Protein AF-A0A2N9J834-F1 (afdb_monomer)

Structure (mmCIF, N/CA/C/O backbone):
data_AF-A0A2N9J834-F1
#
_entry.id   AF-A0A2N9J834-F1
#
loop_
_atom_site.group_PDB
_atom_site.id
_atom_site.type_symbol
_atom_site.label_atom_id
_atom_site.label_alt_id
_atom_site.label_comp_id
_atom_site.label_asym_id
_atom_site.label_entity_id
_atom_site.label_seq_id
_atom_site.pdbx_PDB_ins_code
_atom_site.Cartn_x
_atom_site.Cartn_y
_atom_site.Cartn_z
_atom_site.occupancy
_atom_site.B_iso_or_equiv
_atom_site.auth_seq_id
_atom_site.auth_comp_id
_atom_site.auth_asym_id
_atom_site.auth_atom_id
_atom_site.pdbx_PDB_model_num
ATOM 1 N N . MET A 1 1 ? 56.745 12.052 -81.530 1.00 66.88 1 MET A N 1
ATOM 2 C CA . MET A 1 1 ? 55.334 12.090 -81.071 1.00 66.88 1 MET A CA 1
ATOM 3 C C . MET A 1 1 ? 55.063 11.140 -79.901 1.00 66.88 1 MET A C 1
ATOM 5 O O . MET A 1 1 ? 54.178 11.431 -79.111 1.00 66.88 1 MET A O 1
ATOM 9 N N . GLU A 1 2 ? 55.839 10.068 -79.725 1.00 77.31 2 GLU A N 1
ATOM 10 C CA . GLU A 1 2 ? 55.575 9.002 -78.740 1.00 77.31 2 GLU A CA 1
ATOM 11 C C . GLU A 1 2 ? 55.698 9.428 -77.264 1.00 77.31 2 GLU A C 1
ATOM 13 O O . GLU A 1 2 ? 54.832 9.090 -76.462 1.00 77.31 2 GLU A O 1
ATOM 18 N N . ALA A 1 3 ? 56.690 10.251 -76.903 1.00 84.00 3 ALA A N 1
ATOM 19 C CA . ALA A 1 3 ? 56.883 10.676 -75.510 1.00 84.00 3 ALA A CA 1
ATOM 20 C C . ALA A 1 3 ? 55.678 11.449 -74.930 1.00 84.00 3 ALA A C 1
ATOM 22 O O . ALA A 1 3 ? 55.303 11.243 -73.782 1.00 84.00 3 ALA A O 1
ATOM 23 N N . SER A 1 4 ? 55.019 12.307 -75.719 1.00 88.31 4 SER A N 1
ATOM 24 C CA . SER A 1 4 ? 53.843 13.063 -75.251 1.00 88.31 4 SER A CA 1
ATOM 25 C C . SER A 1 4 ? 52.624 12.168 -75.002 1.00 88.31 4 SER A C 1
ATOM 27 O O . SER A 1 4 ? 51.824 12.461 -74.113 1.00 88.31 4 SER A O 1
ATOM 29 N N . VAL A 1 5 ? 52.482 11.085 -75.772 1.00 89.00 5 VAL A N 1
ATOM 30 C CA . VAL A 1 5 ? 51.418 10.093 -75.572 1.00 89.00 5 VAL A CA 1
ATOM 31 C C . VAL A 1 5 ? 51.683 9.309 -74.289 1.00 89.00 5 VAL A C 1
ATOM 33 O O . VAL A 1 5 ? 50.776 9.194 -73.470 1.00 89.00 5 VAL A O 1
ATOM 36 N N . PHE A 1 6 ? 52.933 8.887 -74.072 1.00 90.38 6 PHE A N 1
ATOM 37 C CA . PHE A 1 6 ? 53.361 8.177 -72.865 1.00 90.38 6 PHE A CA 1
ATOM 38 C C . PHE A 1 6 ? 53.071 8.964 -71.573 1.00 90.38 6 PHE A C 1
ATOM 40 O O . PHE A 1 6 ? 52.408 8.454 -70.671 1.00 90.38 6 PHE A O 1
ATOM 47 N N . TRP A 1 7 ? 53.464 10.241 -71.515 1.00 90.94 7 TRP A N 1
ATOM 48 C CA . TRP A 1 7 ? 53.203 11.099 -70.350 1.00 90.94 7 TRP A CA 1
ATOM 49 C C . TRP A 1 7 ? 51.708 11.276 -70.053 1.00 90.94 7 TRP A C 1
ATOM 51 O O . TRP A 1 7 ? 51.296 11.310 -68.895 1.00 90.94 7 TRP A O 1
ATOM 61 N N . LYS A 1 8 ? 50.867 11.385 -71.091 1.00 93.25 8 LYS A N 1
ATOM 62 C CA . LYS A 1 8 ? 49.412 11.498 -70.912 1.00 93.25 8 LYS A CA 1
ATOM 63 C C . LYS A 1 8 ? 48.800 10.203 -70.384 1.00 93.25 8 LYS A C 1
ATOM 65 O O . LYS A 1 8 ? 47.916 10.275 -69.536 1.00 93.25 8 LYS A O 1
ATOM 70 N N . THR A 1 9 ? 49.257 9.046 -70.863 1.00 91.62 9 THR A N 1
ATOM 71 C CA . THR A 1 9 ? 48.788 7.746 -70.366 1.00 91.62 9 THR A CA 1
ATOM 72 C C . THR A 1 9 ? 49.213 7.500 -68.923 1.00 91.62 9 THR A C 1
ATOM 74 O O . THR A 1 9 ? 48.388 7.066 -68.129 1.00 91.62 9 THR A O 1
ATOM 77 N N . GLU A 1 10 ? 50.444 7.856 -68.557 1.00 93.56 10 GLU A N 1
ATOM 78 C CA . GLU A 1 10 ? 50.941 7.751 -67.180 1.00 93.56 10 GLU A CA 1
ATOM 79 C C . GLU A 1 10 ? 50.160 8.671 -66.226 1.00 93.56 10 GLU A C 1
ATOM 81 O O . GLU A 1 10 ? 49.698 8.242 -65.171 1.00 93.56 10 GLU A O 1
ATOM 86 N N . ALA A 1 11 ? 49.917 9.924 -66.624 1.00 94.38 11 ALA A N 1
ATOM 87 C CA . ALA A 1 11 ? 49.114 10.855 -65.835 1.00 94.38 11 ALA A CA 1
ATOM 88 C C . ALA A 1 11 ? 47.655 10.396 -65.663 1.00 94.38 11 ALA A C 1
ATOM 90 O O . ALA A 1 11 ? 47.047 10.673 -64.629 1.00 94.38 11 ALA A O 1
ATOM 91 N N . LEU A 1 12 ? 47.083 9.721 -66.667 1.00 94.31 12 LEU A N 1
ATOM 92 C CA . LEU A 1 12 ? 45.738 9.152 -66.578 1.00 94.31 12 LEU A CA 1
ATOM 93 C C . LEU A 1 12 ? 45.712 7.963 -65.608 1.00 94.31 12 LEU A C 1
ATOM 95 O O . LEU A 1 12 ? 44.887 7.945 -64.702 1.00 94.31 12 LEU A O 1
ATOM 99 N N . GLN A 1 13 ? 46.677 7.047 -65.723 1.00 94.50 13 GLN A N 1
ATOM 100 C CA . GLN A 1 13 ? 46.820 5.902 -64.818 1.00 94.50 13 GLN A CA 1
ATOM 101 C C . GLN A 1 13 ? 47.016 6.327 -63.358 1.00 94.50 13 GLN A C 1
ATOM 103 O O . GLN A 1 13 ? 46.400 5.747 -62.467 1.00 94.50 13 GLN A O 1
ATOM 108 N N . ASN A 1 14 ? 47.822 7.362 -63.104 1.00 94.94 14 ASN A N 1
ATOM 109 C CA 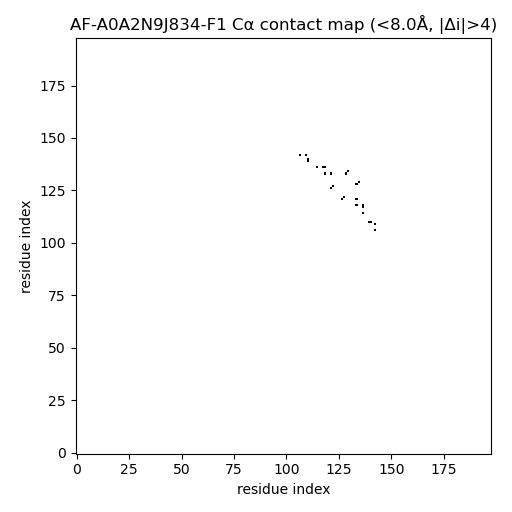. ASN A 1 14 ? 48.023 7.887 -61.753 1.00 94.94 14 ASN A CA 1
ATOM 110 C C . ASN A 1 14 ? 46.726 8.457 -61.161 1.00 94.94 14 ASN A C 1
ATOM 112 O O . ASN A 1 14 ? 46.412 8.177 -60.008 1.00 94.94 14 ASN A O 1
ATOM 116 N N . LYS A 1 15 ? 45.938 9.202 -61.948 1.00 94.94 15 LYS A N 1
ATOM 117 C CA . LYS A 1 15 ? 44.640 9.731 -61.493 1.00 94.94 15 LYS A CA 1
ATOM 118 C C . LYS A 1 15 ? 43.630 8.626 -61.211 1.00 94.94 15 LYS A C 1
ATOM 120 O O . LYS A 1 15 ? 42.950 8.686 -60.191 1.00 94.94 15 LYS A O 1
ATOM 125 N N . ASP A 1 16 ? 43.551 7.620 -62.077 1.00 94.88 16 ASP A N 1
ATOM 126 C CA . ASP A 1 16 ? 42.663 6.474 -61.874 1.00 94.88 16 ASP A CA 1
ATOM 127 C C . ASP A 1 16 ? 43.055 5.703 -60.601 1.00 94.88 16 ASP A C 1
ATOM 129 O O . ASP A 1 16 ? 42.192 5.325 -59.807 1.00 94.88 16 ASP A O 1
ATOM 133 N N . ALA A 1 17 ? 44.359 5.534 -60.349 1.00 95.94 17 ALA A N 1
ATOM 134 C CA . ALA A 1 17 ? 44.870 4.913 -59.129 1.00 95.94 17 ALA A CA 1
ATOM 135 C C . ALA A 1 17 ? 44.556 5.739 -57.867 1.00 95.94 17 ALA A C 1
ATOM 137 O O . ALA A 1 17 ? 44.152 5.176 -56.848 1.00 95.94 17 ALA A O 1
ATOM 138 N N . GLU A 1 18 ? 44.693 7.067 -57.923 1.00 95.44 18 GLU A N 1
ATOM 139 C CA . GLU A 1 18 ? 44.321 7.968 -56.824 1.00 95.44 18 GLU A CA 1
ATOM 140 C C . GLU A 1 18 ? 42.818 7.924 -56.527 1.00 95.44 18 GLU A C 1
ATOM 142 O O . GLU A 1 18 ? 42.423 7.834 -55.363 1.00 95.44 18 GLU A O 1
ATOM 147 N N . GLN A 1 19 ? 41.973 7.930 -57.563 1.00 95.75 19 GLN A N 1
ATOM 148 C CA . GLN A 1 19 ? 40.522 7.806 -57.413 1.00 95.75 19 GLN A CA 1
ATOM 149 C C . GLN A 1 19 ? 40.129 6.455 -56.813 1.00 95.75 19 GLN A C 1
ATOM 151 O O . GLN A 1 19 ? 39.320 6.415 -55.885 1.00 95.75 19 GLN A O 1
ATOM 156 N N . ALA A 1 20 ? 40.724 5.359 -57.289 1.00 96.19 20 ALA A N 1
ATOM 157 C CA . ALA A 1 20 ? 40.487 4.026 -56.742 1.00 96.19 20 ALA A CA 1
ATOM 158 C C . ALA A 1 20 ? 40.895 3.941 -55.263 1.00 96.19 20 ALA A C 1
ATOM 160 O O . ALA A 1 20 ? 40.150 3.396 -54.449 1.00 96.19 20 ALA A O 1
ATOM 161 N N . LYS A 1 21 ? 42.040 4.532 -54.897 1.00 97.31 21 LYS A N 1
ATOM 162 C CA . LYS A 1 21 ? 42.504 4.602 -53.507 1.00 97.31 21 LYS A CA 1
ATOM 163 C C . LYS A 1 21 ? 41.550 5.413 -52.627 1.00 97.31 21 LYS A C 1
ATOM 165 O O . LYS A 1 21 ? 41.175 4.944 -51.558 1.00 97.31 21 LYS A O 1
ATOM 170 N N . SER A 1 22 ? 41.135 6.596 -53.083 1.00 96.88 22 SER A N 1
ATOM 171 C CA . SER A 1 22 ? 40.193 7.448 -52.350 1.00 96.88 22 SER A CA 1
ATOM 172 C C . SER A 1 22 ? 38.841 6.761 -52.151 1.00 96.88 22 SER A C 1
ATOM 174 O O . SER A 1 22 ? 38.291 6.794 -51.052 1.00 96.88 22 SER A O 1
ATOM 176 N N . LEU A 1 23 ? 38.320 6.089 -53.181 1.00 97.38 23 LEU A N 1
ATOM 177 C CA . LEU A 1 23 ? 37.072 5.339 -53.074 1.00 97.38 23 LEU A CA 1
ATOM 178 C C . LEU A 1 23 ? 37.193 4.184 -52.072 1.00 97.38 23 LEU A C 1
ATOM 180 O O . LEU A 1 23 ? 36.292 3.999 -51.256 1.00 97.38 23 LEU A O 1
ATOM 184 N N . ALA A 1 24 ? 38.301 3.440 -52.102 1.00 97.38 24 ALA A N 1
ATOM 185 C CA . ALA A 1 24 ? 38.550 2.359 -51.152 1.00 97.38 24 ALA A CA 1
ATOM 186 C C . ALA A 1 24 ? 38.581 2.871 -49.702 1.00 97.38 24 ALA A C 1
ATOM 188 O O . ALA A 1 24 ? 37.916 2.298 -48.844 1.00 97.38 24 ALA A O 1
ATOM 189 N N . GLU A 1 25 ? 39.265 3.988 -49.443 1.00 97.81 25 GLU A N 1
ATOM 190 C CA . GLU A 1 25 ? 39.330 4.623 -48.120 1.00 97.81 25 GLU A CA 1
ATOM 191 C C . GLU A 1 25 ? 37.946 5.089 -47.624 1.00 97.81 25 GLU A C 1
ATOM 193 O O . GLU A 1 25 ? 37.575 4.877 -46.465 1.00 97.81 25 GLU A O 1
ATOM 198 N N . VAL A 1 26 ? 37.127 5.668 -48.510 1.00 97.94 26 VAL A N 1
ATOM 199 C CA . VAL A 1 26 ? 35.741 6.050 -48.188 1.00 97.94 26 VAL A CA 1
ATOM 200 C C . VAL A 1 26 ? 34.883 4.819 -47.881 1.00 97.94 26 VAL A C 1
ATOM 202 O O . VAL A 1 26 ? 34.104 4.836 -46.930 1.00 97.94 26 VAL A O 1
ATOM 205 N N . MET A 1 27 ? 35.021 3.733 -48.643 1.00 97.25 27 MET A N 1
ATOM 206 C CA . MET A 1 27 ? 34.265 2.500 -48.399 1.00 97.25 27 MET A CA 1
ATOM 207 C C . MET A 1 27 ? 34.695 1.799 -47.104 1.00 97.25 27 MET A C 1
ATOM 209 O O . MET A 1 27 ? 33.844 1.297 -46.364 1.00 97.25 27 MET A O 1
ATOM 213 N N . GLU A 1 28 ? 35.992 1.781 -46.804 1.00 97.81 28 GLU A N 1
ATOM 214 C CA . GLU A 1 28 ? 36.536 1.200 -45.577 1.00 97.81 28 GLU A CA 1
ATOM 215 C C . GLU A 1 28 ? 36.071 1.984 -44.344 1.00 97.81 28 GLU A C 1
ATOM 217 O O . GLU A 1 28 ? 35.518 1.398 -43.408 1.00 97.81 28 GLU A O 1
ATOM 222 N N . SER A 1 29 ? 36.187 3.315 -44.377 1.00 97.50 29 SER A N 1
ATOM 223 C CA . SER A 1 29 ? 35.691 4.177 -43.298 1.00 97.50 29 SER A CA 1
ATOM 224 C C . SER A 1 29 ? 34.172 4.082 -43.132 1.00 97.50 29 SER A C 1
ATOM 226 O O . SER A 1 29 ? 33.697 3.971 -42.003 1.00 97.50 29 SER A O 1
ATOM 228 N N . ALA A 1 30 ? 33.399 4.025 -44.223 1.00 98.06 30 ALA A N 1
ATOM 229 C CA . ALA A 1 30 ? 31.956 3.798 -44.159 1.00 98.06 30 ALA A CA 1
ATOM 230 C C . ALA A 1 30 ? 31.622 2.460 -43.480 1.00 98.06 30 ALA A C 1
ATOM 232 O O . ALA A 1 30 ? 30.789 2.422 -42.578 1.00 98.06 30 ALA A O 1
ATOM 233 N N . THR A 1 31 ? 32.307 1.376 -43.855 1.00 98.25 31 THR A N 1
ATOM 234 C CA . THR A 1 31 ? 32.096 0.041 -43.270 1.00 98.25 31 THR A CA 1
ATOM 235 C C . THR A 1 31 ? 32.421 0.025 -41.777 1.00 98.25 31 THR A C 1
ATOM 237 O O . THR A 1 31 ? 31.637 -0.486 -40.975 1.00 98.25 31 THR A O 1
ATOM 240 N N . SER A 1 32 ? 33.547 0.627 -41.385 1.00 97.81 32 SER A N 1
ATOM 241 C CA . SER A 1 32 ? 33.939 0.754 -39.979 1.00 97.81 32 SER A CA 1
ATOM 242 C C . SER A 1 32 ? 32.922 1.573 -39.178 1.00 97.81 32 SER A C 1
ATOM 244 O O . SER A 1 32 ? 32.524 1.167 -38.084 1.00 97.81 32 SER A O 1
ATOM 246 N N . ASN A 1 33 ? 32.458 2.696 -39.732 1.00 98.06 33 ASN A N 1
ATOM 247 C CA . ASN A 1 33 ? 31.469 3.558 -39.087 1.00 98.06 33 ASN A CA 1
ATOM 248 C C . ASN A 1 33 ? 30.135 2.831 -38.882 1.00 98.06 33 ASN A C 1
ATOM 250 O O . ASN A 1 33 ? 29.584 2.883 -37.785 1.00 98.06 33 ASN A O 1
ATOM 254 N N . TYR A 1 34 ? 29.639 2.110 -39.893 1.00 98.25 34 TYR A N 1
ATOM 255 C CA . TYR A 1 34 ? 28.403 1.332 -39.764 1.00 98.25 34 TYR A CA 1
ATOM 256 C C . TYR A 1 34 ? 28.516 0.235 -38.711 1.00 98.25 34 TYR A C 1
ATOM 258 O O . TYR A 1 34 ? 27.608 0.088 -37.897 1.00 98.25 34 TYR A O 1
ATOM 266 N N . LYS A 1 35 ? 29.640 -0.486 -38.671 1.00 98.31 35 LYS A N 1
ATOM 267 C CA . LYS A 1 35 ? 29.868 -1.516 -37.655 1.00 98.31 35 LYS A CA 1
ATOM 268 C C . LYS A 1 35 ? 29.860 -0.930 -36.240 1.00 98.31 35 LYS A C 1
ATOM 270 O O . LYS A 1 35 ? 29.200 -1.469 -35.357 1.00 98.31 35 LYS A O 1
ATOM 275 N N . SER A 1 36 ? 30.550 0.192 -36.027 1.00 98.31 36 SER A N 1
ATOM 276 C CA . SER A 1 36 ? 30.547 0.877 -34.728 1.00 98.31 36 SER A CA 1
ATOM 277 C C . SER A 1 36 ? 29.144 1.339 -34.328 1.00 98.31 36 SER A C 1
ATOM 279 O O . SER A 1 36 ? 28.759 1.201 -33.168 1.00 98.31 36 SER A O 1
ATOM 281 N N . LEU A 1 37 ? 28.382 1.881 -35.281 1.00 98.19 37 LEU A N 1
ATOM 282 C CA . LEU A 1 37 ? 27.019 2.352 -35.051 1.00 98.19 37 LEU A CA 1
ATOM 283 C C . LEU A 1 37 ? 26.072 1.194 -34.696 1.00 98.19 37 LEU A C 1
ATOM 285 O O . LEU A 1 37 ? 25.269 1.309 -33.773 1.00 98.19 37 LEU A O 1
ATOM 289 N N . GLU A 1 38 ? 26.185 0.060 -35.386 1.00 97.62 38 GLU A N 1
ATOM 290 C CA . GLU A 1 38 ? 25.409 -1.150 -35.097 1.00 97.62 38 GLU A CA 1
ATOM 291 C C . GLU A 1 38 ? 25.696 -1.686 -33.686 1.00 97.62 38 GLU A C 1
ATOM 293 O O . GLU A 1 38 ? 24.768 -1.973 -32.924 1.00 97.62 38 GLU A O 1
ATOM 298 N N . GLU A 1 39 ? 26.971 -1.753 -33.295 1.00 98.44 39 GLU A N 1
ATOM 299 C CA . GLU A 1 39 ? 27.370 -2.166 -31.947 1.00 98.44 39 GLU A CA 1
ATOM 300 C C . GLU A 1 39 ? 26.836 -1.214 -30.866 1.00 98.44 39 GLU A C 1
ATOM 302 O O . GLU A 1 39 ? 26.413 -1.662 -29.796 1.00 98.44 39 GLU A O 1
ATOM 307 N N . GLU A 1 40 ? 26.844 0.097 -31.118 1.00 98.19 40 GLU A N 1
ATOM 308 C CA . GLU A 1 40 ? 26.279 1.091 -30.204 1.00 98.19 40 GLU A CA 1
ATOM 309 C C . GLU A 1 40 ? 24.761 0.928 -30.064 1.00 98.19 40 GLU A C 1
ATOM 311 O O . GLU A 1 40 ? 24.246 0.881 -28.942 1.00 98.19 40 GLU A O 1
ATOM 316 N N . HIS A 1 41 ? 24.042 0.771 -31.177 1.00 98.38 41 HIS A N 1
ATOM 317 C CA . HIS A 1 41 ? 22.601 0.531 -31.160 1.00 98.38 41 HIS A CA 1
ATOM 318 C C . HIS A 1 41 ? 22.244 -0.736 -30.388 1.00 98.38 41 HIS A C 1
ATOM 320 O O . HIS A 1 41 ? 21.314 -0.716 -29.580 1.00 98.38 41 HIS A O 1
ATOM 326 N N . PHE A 1 42 ? 23.005 -1.815 -30.574 1.00 98.50 42 PHE A N 1
ATOM 327 C CA . PHE A 1 42 ? 22.803 -3.052 -29.829 1.00 98.50 42 PHE A CA 1
ATOM 328 C C . PHE A 1 42 ? 23.002 -2.851 -28.319 1.00 98.50 42 PHE A C 1
ATOM 330 O O . PHE A 1 42 ? 22.164 -3.274 -27.518 1.00 98.50 42 PHE A O 1
ATOM 337 N N . LYS A 1 43 ? 24.068 -2.144 -27.915 1.00 98.50 43 LYS A N 1
ATOM 338 C CA . LYS A 1 43 ? 24.326 -1.806 -26.503 1.00 98.50 43 LYS A CA 1
ATOM 339 C C . LYS A 1 43 ? 23.192 -0.970 -25.909 1.00 98.50 43 LYS A C 1
ATOM 341 O O . LYS A 1 43 ? 22.710 -1.286 -24.822 1.00 98.50 43 LYS A O 1
ATOM 346 N N . ASN A 1 44 ? 22.745 0.064 -26.619 1.00 98.38 44 ASN A N 1
ATOM 347 C CA . ASN A 1 44 ? 21.665 0.943 -26.170 1.00 98.38 44 ASN A CA 1
ATOM 348 C C . ASN A 1 44 ? 20.346 0.170 -26.012 1.00 98.38 44 ASN A C 1
ATOM 350 O O . ASN A 1 44 ? 19.690 0.264 -24.976 1.00 98.38 44 ASN A O 1
ATOM 354 N N . LEU A 1 45 ? 20.009 -0.682 -26.983 1.00 98.44 45 LEU A N 1
ATOM 355 C CA . LEU A 1 45 ? 18.817 -1.525 -26.926 1.00 98.44 45 LEU A CA 1
ATOM 356 C C . LEU A 1 45 ? 18.830 -2.453 -25.705 1.00 98.44 45 LEU A C 1
ATOM 358 O O . LEU A 1 45 ? 17.808 -2.591 -25.032 1.00 98.44 45 LEU A O 1
ATOM 362 N N . ASN A 1 46 ? 19.981 -3.042 -25.373 1.00 98.50 46 ASN A N 1
ATOM 363 C CA . ASN A 1 46 ? 20.101 -3.874 -24.179 1.00 98.50 46 ASN A CA 1
ATOM 364 C C . ASN A 1 46 ? 19.899 -3.067 -22.883 1.00 98.50 46 ASN A C 1
ATOM 366 O O . ASN A 1 46 ? 19.121 -3.474 -22.023 1.00 98.50 46 ASN A O 1
ATOM 370 N N . ILE A 1 47 ? 20.525 -1.889 -22.769 1.00 98.50 47 ILE A N 1
ATOM 371 C CA . ILE A 1 47 ? 20.355 -0.991 -21.611 1.00 98.50 47 ILE A CA 1
ATOM 372 C C . ILE A 1 47 ? 18.883 -0.586 -21.450 1.00 98.50 47 ILE A C 1
ATOM 374 O O . ILE A 1 47 ? 18.328 -0.634 -20.349 1.00 98.50 47 ILE A O 1
ATOM 378 N N . MET A 1 48 ? 18.225 -0.212 -22.546 1.00 97.81 48 MET A N 1
ATOM 379 C CA . MET A 1 48 ? 16.816 0.177 -22.545 1.00 97.81 48 MET A CA 1
ATOM 380 C C . MET A 1 48 ? 15.919 -0.970 -22.071 1.00 97.81 48 MET A C 1
ATOM 382 O O . MET A 1 48 ? 15.051 -0.773 -21.225 1.00 97.81 48 MET A O 1
ATOM 386 N N . LYS A 1 49 ? 16.177 -2.191 -22.542 1.00 98.38 49 LYS A N 1
ATOM 387 C CA . LYS A 1 49 ? 15.426 -3.378 -22.129 1.00 98.38 49 LYS A CA 1
ATOM 388 C C . LYS A 1 49 ? 15.598 -3.689 -20.638 1.00 98.38 49 LYS A C 1
ATOM 390 O O . LYS A 1 49 ? 14.613 -3.926 -19.943 1.00 98.38 49 LYS A O 1
ATOM 395 N N . GLU A 1 50 ? 16.826 -3.651 -20.126 1.00 98.25 50 GLU A N 1
ATOM 396 C CA . GLU A 1 50 ? 17.108 -3.898 -18.705 1.00 98.25 50 GLU A CA 1
ATOM 397 C C . GLU A 1 50 ? 16.490 -2.831 -17.792 1.00 98.25 50 GLU A C 1
ATOM 399 O O . GLU A 1 50 ? 15.989 -3.132 -16.704 1.00 98.25 50 GLU A O 1
ATOM 404 N N . THR A 1 51 ? 16.530 -1.568 -18.217 1.00 97.94 51 THR A N 1
ATOM 405 C CA . THR A 1 51 ? 15.923 -0.460 -17.467 1.00 97.94 51 THR A CA 1
ATOM 406 C C . THR A 1 51 ? 14.404 -0.561 -17.453 1.00 97.94 51 THR A C 1
ATOM 408 O O . THR A 1 51 ? 13.816 -0.453 -16.379 1.00 97.94 51 THR A O 1
ATOM 411 N N . GLU A 1 52 ? 13.776 -0.867 -18.588 1.00 97.31 52 GLU A N 1
ATOM 412 C CA . GLU A 1 52 ? 12.338 -1.115 -18.669 1.00 97.31 52 GLU A CA 1
ATOM 413 C C . GLU A 1 52 ? 11.905 -2.267 -17.750 1.00 97.31 52 GLU A C 1
ATOM 415 O O . GLU A 1 52 ? 10.954 -2.126 -16.976 1.00 97.31 52 GLU A O 1
ATOM 420 N N . GLU A 1 53 ? 12.607 -3.402 -17.787 1.00 97.94 53 GLU A N 1
ATOM 421 C CA . GLU A 1 53 ? 12.294 -4.553 -16.938 1.00 97.94 53 GLU A CA 1
ATOM 422 C C . GLU A 1 53 ? 12.449 -4.219 -15.448 1.00 97.94 53 GLU A C 1
ATOM 424 O O . GLU A 1 53 ? 11.585 -4.562 -14.632 1.00 97.94 53 GLU A O 1
ATOM 429 N N . ARG A 1 54 ? 13.501 -3.476 -15.080 1.00 97.69 54 ARG A N 1
ATOM 430 C CA . ARG A 1 54 ? 13.687 -2.979 -13.710 1.00 97.69 54 ARG A CA 1
ATOM 431 C C . ARG A 1 54 ? 12.515 -2.094 -13.281 1.00 97.69 54 ARG A C 1
ATOM 433 O O . ARG A 1 54 ? 11.984 -2.300 -12.188 1.00 97.69 54 ARG A O 1
ATOM 440 N N . THR A 1 55 ? 12.073 -1.169 -14.133 1.00 97.69 55 THR A N 1
ATOM 441 C CA . THR A 1 55 ? 10.930 -0.287 -13.855 1.00 97.69 55 THR A CA 1
ATOM 442 C C . THR A 1 55 ? 9.632 -1.075 -13.690 1.00 97.69 55 THR A C 1
ATOM 444 O O . THR A 1 55 ? 8.888 -0.824 -12.741 1.00 97.69 55 THR A O 1
ATOM 447 N N . ARG A 1 56 ? 9.368 -2.073 -14.545 1.00 97.69 56 ARG A N 1
ATOM 448 C CA . ARG A 1 56 ? 8.188 -2.952 -14.425 1.00 97.69 56 ARG A CA 1
ATOM 449 C C . ARG A 1 56 ? 8.190 -3.726 -13.105 1.00 97.69 56 ARG A C 1
ATOM 451 O O . ARG A 1 56 ? 7.177 -3.758 -12.406 1.00 97.69 56 ARG A O 1
ATOM 458 N N . ASN A 1 57 ? 9.333 -4.297 -12.729 1.00 97.56 57 ASN A N 1
ATOM 459 C CA . ASN A 1 57 ? 9.481 -5.045 -11.481 1.00 97.56 57 ASN A CA 1
ATOM 460 C C . ASN A 1 57 ? 9.321 -4.155 -10.240 1.00 97.56 57 ASN A C 1
ATOM 462 O O . ASN A 1 57 ? 8.711 -4.569 -9.252 1.00 97.56 57 ASN A O 1
ATOM 466 N N . GLU A 1 58 ? 9.845 -2.929 -10.268 1.00 97.25 58 GLU A N 1
ATOM 467 C CA . GLU A 1 58 ? 9.655 -1.968 -9.181 1.00 97.25 58 GLU A CA 1
ATOM 468 C C . GLU A 1 58 ? 8.188 -1.535 -9.058 1.00 97.25 58 GLU A C 1
ATOM 470 O O . GLU A 1 58 ? 7.642 -1.534 -7.953 1.00 97.25 58 GLU A O 1
ATOM 475 N N . ALA A 1 59 ? 7.526 -1.236 -10.178 1.00 97.38 59 ALA A N 1
ATOM 476 C CA . ALA A 1 59 ? 6.107 -0.893 -10.198 1.00 97.38 59 ALA A CA 1
ATOM 477 C C . ALA A 1 59 ? 5.240 -2.029 -9.629 1.00 97.38 59 ALA A C 1
ATOM 479 O O . ALA A 1 59 ? 4.389 -1.782 -8.775 1.00 97.38 59 ALA A O 1
ATOM 480 N N . ALA A 1 60 ? 5.509 -3.283 -10.005 1.00 97.69 60 ALA A N 1
ATOM 481 C CA . ALA A 1 60 ? 4.804 -4.445 -9.463 1.00 97.69 60 ALA A CA 1
ATOM 482 C C . ALA A 1 60 ? 4.988 -4.587 -7.940 1.00 97.69 60 ALA A C 1
ATOM 484 O O . ALA A 1 60 ? 4.022 -4.830 -7.215 1.00 97.69 60 ALA A O 1
ATOM 485 N N . LYS A 1 61 ? 6.207 -4.374 -7.424 1.00 98.00 61 LYS A N 1
ATOM 486 C CA . LYS A 1 61 ? 6.470 -4.377 -5.973 1.00 98.00 61 LYS A CA 1
ATOM 487 C C . LYS A 1 61 ? 5.731 -3.249 -5.253 1.00 98.00 61 LYS A C 1
ATOM 489 O O . LYS A 1 61 ? 5.216 -3.475 -4.160 1.00 98.00 61 LYS A O 1
ATOM 494 N N . ARG A 1 62 ? 5.660 -2.051 -5.845 1.00 97.56 62 ARG A N 1
ATOM 495 C CA . ARG A 1 62 ? 4.901 -0.914 -5.292 1.00 97.56 62 ARG A CA 1
ATOM 496 C C . ARG A 1 62 ? 3.416 -1.247 -5.169 1.00 97.56 62 ARG A C 1
ATOM 498 O O . ARG A 1 62 ? 2.870 -1.058 -4.089 1.00 97.56 62 ARG A O 1
ATOM 505 N N . ILE A 1 63 ? 2.817 -1.839 -6.204 1.00 98.06 63 ILE A N 1
ATOM 506 C CA . ILE A 1 63 ? 1.414 -2.291 -6.181 1.00 98.06 63 ILE A CA 1
ATOM 507 C C . ILE A 1 63 ? 1.187 -3.312 -5.053 1.00 98.06 63 ILE A C 1
ATOM 509 O O . ILE A 1 63 ? 0.269 -3.153 -4.254 1.00 98.06 63 ILE A O 1
ATOM 513 N N . GLN A 1 64 ? 2.061 -4.316 -4.919 1.00 97.81 64 GLN A N 1
ATOM 514 C CA . GLN A 1 64 ? 1.949 -5.312 -3.842 1.00 97.81 64 GLN A CA 1
ATOM 515 C C . GLN A 1 64 ? 2.068 -4.699 -2.438 1.00 97.81 64 GLN A C 1
ATOM 517 O O . GLN A 1 64 ? 1.395 -5.135 -1.502 1.00 97.81 64 GLN A O 1
ATOM 522 N N . MET A 1 65 ? 2.951 -3.715 -2.253 1.00 97.19 65 MET A N 1
ATOM 523 C CA . MET A 1 65 ? 3.092 -3.018 -0.972 1.00 97.19 65 MET A CA 1
ATOM 524 C C . MET A 1 65 ? 1.873 -2.144 -0.667 1.00 97.19 65 MET A C 1
ATOM 526 O O . MET A 1 65 ? 1.418 -2.122 0.476 1.00 97.19 65 MET A O 1
ATOM 530 N N . GLU A 1 66 ? 1.323 -1.467 -1.673 1.00 97.56 66 GLU A N 1
ATOM 531 C CA . GLU A 1 66 ? 0.121 -0.645 -1.543 1.00 97.56 66 GLU A CA 1
ATOM 532 C C . GLU A 1 66 ? -1.108 -1.488 -1.175 1.00 97.56 66 GLU A C 1
ATOM 534 O O . GLU A 1 66 ? -1.849 -1.121 -0.263 1.00 97.56 66 GLU A O 1
ATOM 539 N N . GLU A 1 67 ? -1.268 -2.668 -1.778 1.00 98.38 67 GLU A N 1
ATOM 540 C CA . GLU A 1 67 ? -2.325 -3.621 -1.422 1.00 98.38 67 GLU A CA 1
ATOM 541 C C . GLU A 1 67 ? -2.216 -4.075 0.043 1.00 98.38 67 GLU A C 1
ATOM 543 O O . GLU A 1 67 ? -3.186 -4.004 0.803 1.00 98.38 67 GLU A O 1
ATOM 548 N N . LYS A 1 68 ? -1.015 -4.468 0.490 1.00 97.94 68 LYS A N 1
ATOM 549 C CA . LYS A 1 68 ? -0.772 -4.839 1.896 1.00 97.94 68 LYS A CA 1
ATOM 550 C C . LYS A 1 68 ? -1.035 -3.676 2.851 1.00 97.94 68 LYS A C 1
ATOM 552 O O . LYS A 1 68 ? -1.582 -3.880 3.935 1.00 97.94 68 LYS A O 1
ATOM 557 N N . MET A 1 69 ? -0.668 -2.456 2.460 1.00 97.38 69 MET A N 1
ATOM 558 C CA . MET A 1 69 ? -0.923 -1.252 3.247 1.00 97.38 69 MET A CA 1
ATOM 559 C C . MET A 1 69 ? -2.425 -0.960 3.353 1.00 97.38 69 MET A C 1
ATOM 561 O O . MET A 1 69 ? -2.906 -0.636 4.441 1.00 97.38 69 MET A O 1
ATOM 565 N N . ALA A 1 70 ? -3.180 -1.120 2.264 1.00 98.19 70 ALA A N 1
ATOM 566 C CA . ALA A 1 70 ? -4.632 -0.981 2.258 1.00 98.19 70 ALA A CA 1
ATOM 567 C C . ALA A 1 70 ? -5.298 -2.023 3.171 1.00 98.19 70 ALA A C 1
ATOM 569 O O . ALA A 1 70 ? -6.120 -1.657 4.015 1.00 98.19 70 ALA A O 1
ATOM 570 N N . GLN A 1 71 ? -4.869 -3.286 3.092 1.00 98.44 71 GLN A N 1
ATOM 571 C CA . GLN A 1 71 ? -5.358 -4.356 3.962 1.00 98.44 71 GLN A CA 1
ATOM 572 C C . GLN A 1 71 ? -5.069 -4.071 5.445 1.00 98.44 71 GLN A C 1
ATOM 574 O O . GLN A 1 71 ? -5.931 -4.259 6.306 1.00 98.44 71 GLN A O 1
ATOM 579 N N . LEU A 1 72 ? -3.859 -3.605 5.771 1.00 98.56 72 LEU A N 1
ATOM 580 C CA . LEU A 1 72 ? -3.496 -3.263 7.147 1.00 98.56 72 LEU A CA 1
ATOM 581 C C . LEU A 1 72 ? -4.322 -2.082 7.671 1.00 98.56 72 LEU A C 1
ATOM 583 O O . LEU A 1 72 ? -4.782 -2.105 8.812 1.00 98.56 72 LEU A O 1
ATOM 587 N N . LYS A 1 73 ? -4.555 -1.072 6.829 1.00 98.31 73 LYS A N 1
ATOM 588 C CA . LYS A 1 73 ? -5.388 0.089 7.157 1.00 98.31 73 LYS A CA 1
ATOM 589 C C . LYS A 1 73 ? -6.837 -0.305 7.445 1.00 98.31 73 LYS A C 1
ATOM 591 O O . LYS A 1 73 ? -7.451 0.267 8.343 1.00 98.31 73 LYS A O 1
ATOM 596 N N . GLU A 1 74 ? -7.383 -1.278 6.722 1.00 98.38 74 GLU A N 1
ATOM 597 C CA . GLU A 1 74 ? -8.720 -1.814 6.985 1.00 98.38 74 GLU A CA 1
ATOM 598 C C . GLU A 1 74 ? -8.785 -2.541 8.335 1.00 98.38 74 GLU A C 1
ATOM 600 O O . GLU A 1 74 ? -9.652 -2.236 9.156 1.00 98.38 74 GLU A O 1
ATOM 605 N N . LYS A 1 75 ? -7.820 -3.427 8.619 1.00 98.25 75 LYS A N 1
ATOM 606 C CA . LYS A 1 75 ? -7.724 -4.117 9.918 1.00 98.25 75 LYS A CA 1
ATOM 607 C C . LYS A 1 75 ? -7.583 -3.136 11.083 1.00 98.25 75 LYS A C 1
ATOM 609 O O . LYS A 1 75 ? -8.226 -3.323 12.111 1.00 98.25 75 LYS A O 1
ATOM 614 N N . MET A 1 76 ? -6.791 -2.075 10.912 1.00 98.38 76 MET A N 1
ATOM 615 C CA . MET A 1 76 ? -6.637 -1.015 11.911 1.00 98.38 76 MET A CA 1
ATOM 616 C C . MET A 1 76 ? -7.962 -0.296 12.180 1.00 98.38 76 MET A C 1
ATOM 618 O O . MET A 1 76 ? -8.318 -0.121 13.339 1.00 98.38 76 MET A O 1
ATOM 622 N N . ARG A 1 77 ? -8.722 0.064 11.135 1.00 98.38 77 ARG A N 1
ATOM 623 C CA . ARG A 1 77 ? -10.051 0.678 11.298 1.00 98.38 77 ARG A CA 1
ATOM 624 C C . ARG A 1 77 ? -11.022 -0.238 12.031 1.00 98.38 77 ARG A C 1
ATOM 626 O O . ARG A 1 77 ? -11.739 0.232 12.904 1.00 98.38 77 ARG A O 1
ATOM 633 N N . LYS A 1 78 ? -11.035 -1.531 11.695 1.00 98.50 78 LYS A N 1
ATOM 634 C CA . LYS A 1 78 ? -11.882 -2.517 12.375 1.00 98.50 78 LYS A CA 1
ATOM 635 C C . LYS A 1 78 ? -11.545 -2.598 13.867 1.00 98.50 78 LYS A C 1
ATOM 637 O O . LYS A 1 78 ? -12.434 -2.465 14.704 1.00 98.50 78 LYS A O 1
ATOM 642 N N . LEU A 1 79 ? -10.262 -2.734 14.194 1.00 98.50 79 LEU A N 1
ATOM 643 C CA . LEU A 1 79 ? -9.811 -2.792 15.583 1.00 98.50 79 LEU A CA 1
ATOM 644 C C . LEU A 1 79 ? -10.106 -1.488 16.343 1.00 98.50 79 LEU A C 1
ATOM 646 O O . LEU A 1 79 ? -10.503 -1.525 17.503 1.00 98.50 79 LEU A O 1
ATOM 650 N N . GLU A 1 80 ? -9.953 -0.332 15.694 1.00 98.19 80 GLU A N 1
ATOM 651 C CA . GLU A 1 80 ? -10.314 0.969 16.264 1.00 98.19 80 GLU A CA 1
ATOM 652 C C . GLU A 1 80 ? -11.809 1.029 16.608 1.00 98.19 80 GLU A C 1
ATOM 654 O O . GLU A 1 80 ? -12.167 1.447 17.710 1.00 98.19 80 GLU A O 1
ATOM 659 N N . THR A 1 81 ? -12.682 0.559 15.711 1.00 98.38 81 THR A N 1
ATOM 660 C CA . THR A 1 81 ? -14.127 0.517 15.975 1.00 98.38 81 THR A CA 1
ATOM 661 C C . THR A 1 81 ? -14.494 -0.444 17.102 1.00 98.38 81 THR A C 1
ATOM 663 O O . THR A 1 81 ? -15.278 -0.066 17.969 1.00 98.38 81 THR A O 1
ATOM 666 N N . GLU A 1 82 ? -13.891 -1.636 17.144 1.00 98.38 82 GLU A N 1
ATOM 667 C CA . GLU A 1 82 ? -14.109 -2.619 18.215 1.00 98.38 82 GLU A CA 1
ATOM 668 C C . GLU A 1 82 ? -13.638 -2.078 19.575 1.00 98.38 82 GLU A C 1
ATOM 670 O O . GLU A 1 82 ? -14.332 -2.220 20.578 1.00 98.38 82 GLU A O 1
ATOM 675 N N . CYS A 1 83 ? -12.499 -1.379 19.609 1.00 97.94 83 CYS A N 1
ATOM 676 C CA . CYS A 1 83 ? -11.980 -0.737 20.816 1.00 97.94 83 CYS A CA 1
ATOM 677 C C . CYS A 1 83 ? -12.920 0.362 21.332 1.00 97.94 83 CYS A C 1
ATOM 679 O O . CYS A 1 83 ? -13.257 0.391 22.516 1.00 97.94 83 CYS A O 1
ATOM 681 N N . ILE A 1 84 ? -13.387 1.250 20.447 1.00 98.12 84 ILE A N 1
ATOM 682 C CA . ILE A 1 84 ? -14.339 2.309 20.816 1.00 98.12 84 ILE A CA 1
ATOM 683 C C . ILE A 1 84 ? -15.645 1.703 21.341 1.00 98.12 84 ILE A C 1
ATOM 685 O O . ILE A 1 84 ? -16.179 2.198 22.333 1.00 98.12 84 ILE A O 1
ATOM 689 N N . GLN A 1 85 ? -16.139 0.642 20.700 1.00 98.12 85 GLN A N 1
ATOM 690 C CA . GLN A 1 85 ? -17.346 -0.059 21.124 1.00 98.12 85 GLN A CA 1
ATOM 691 C C . GLN A 1 85 ? -17.173 -0.682 22.514 1.00 98.12 85 GLN A C 1
ATOM 693 O O . GLN A 1 85 ? -17.959 -0.378 23.406 1.00 98.12 85 GLN A O 1
ATOM 698 N N . SER A 1 86 ? -16.113 -1.464 22.729 1.00 97.31 86 SER A N 1
ATOM 699 C CA . SER A 1 86 ? -15.846 -2.127 24.011 1.00 97.31 86 SER A CA 1
ATOM 700 C C . SER A 1 86 ? -15.659 -1.132 25.163 1.00 97.31 86 SER A C 1
ATOM 702 O O . SER A 1 86 ? -16.175 -1.344 26.257 1.00 97.31 86 SER A O 1
ATOM 704 N N . ILE A 1 87 ? -14.986 0.001 24.923 1.00 97.38 87 ILE A N 1
ATOM 705 C CA . ILE A 1 87 ? -14.876 1.083 25.917 1.00 97.38 87 ILE A CA 1
ATOM 706 C C . ILE A 1 87 ? -16.246 1.713 26.205 1.00 97.38 87 ILE A C 1
ATOM 708 O O . ILE A 1 87 ? -16.500 2.139 27.333 1.00 97.38 87 ILE A O 1
ATOM 712 N N . GLY A 1 88 ? -17.104 1.828 25.190 1.00 96.38 88 GLY A N 1
ATOM 713 C CA . GLY A 1 88 ? -18.469 2.328 25.332 1.00 96.38 88 GLY A CA 1
ATOM 714 C C . GLY A 1 88 ? -19.324 1.420 26.212 1.00 96.38 88 GLY A C 1
ATOM 715 O O . GLY A 1 88 ? -19.928 1.913 27.159 1.00 96.38 88 GLY A O 1
ATOM 716 N N . GLU A 1 89 ? -19.305 0.117 25.935 1.00 96.19 89 GLU A N 1
ATOM 717 C CA . GLU A 1 89 ? -20.020 -0.919 26.694 1.00 96.19 89 GLU A CA 1
ATOM 718 C C . GLU A 1 89 ? -19.535 -0.963 28.149 1.00 96.19 89 GLU A C 1
ATOM 720 O O . GLU A 1 89 ? -20.318 -0.715 29.059 1.00 96.19 89 GLU A O 1
ATOM 725 N N . ALA A 1 90 ? -18.222 -1.084 28.381 1.00 95.06 90 ALA A N 1
ATOM 726 C CA . ALA A 1 90 ? -17.657 -1.118 29.734 1.00 95.06 90 ALA A CA 1
ATOM 727 C C . ALA A 1 90 ? -17.977 0.140 30.567 1.00 95.06 90 ALA A C 1
ATOM 729 O O . ALA A 1 90 ? -18.067 0.086 31.793 1.00 95.06 90 ALA A O 1
ATOM 730 N N . ARG A 1 91 ? -18.133 1.303 29.918 1.00 93.50 91 ARG A N 1
ATOM 731 C CA . ARG A 1 91 ? -18.549 2.540 30.596 1.00 93.50 91 ARG A CA 1
ATOM 732 C C . ARG A 1 91 ? -20.022 2.553 30.962 1.00 93.50 91 ARG A C 1
ATOM 734 O O . ARG A 1 91 ? -20.359 3.245 31.917 1.00 93.50 91 ARG A O 1
ATOM 741 N N . GLU A 1 92 ? -20.881 1.925 30.171 1.00 92.38 92 GLU A N 1
ATOM 742 C CA . GLU A 1 92 ? -22.312 1.877 30.454 1.00 92.38 92 GLU A CA 1
ATOM 743 C C . GLU A 1 92 ? -22.603 0.843 31.536 1.00 92.38 92 GLU A C 1
ATOM 745 O O . GLU A 1 92 ? -23.210 1.199 32.543 1.00 92.38 92 GLU A O 1
ATOM 750 N N . ASP A 1 93 ? -22.024 -0.352 31.416 1.00 90.88 93 ASP A N 1
ATOM 751 C CA . ASP A 1 93 ? -22.108 -1.410 32.427 1.00 90.88 93 ASP A CA 1
ATOM 752 C C . ASP A 1 93 ? -21.636 -0.895 33.795 1.00 90.88 93 ASP A C 1
ATOM 754 O O . ASP A 1 93 ? -22.322 -1.038 34.806 1.00 90.88 93 ASP A O 1
ATOM 758 N N . GLY A 1 94 ? -20.501 -0.184 33.824 1.00 88.44 94 GLY A N 1
ATOM 759 C CA . GLY A 1 94 ? -19.986 0.414 35.056 1.00 88.44 94 GLY A CA 1
ATOM 760 C C . GLY A 1 94 ? -20.875 1.522 35.637 1.00 88.44 94 GLY A C 1
ATOM 761 O O . GLY A 1 94 ? -20.843 1.756 36.842 1.00 88.44 94 GLY A O 1
ATOM 762 N N . LYS A 1 95 ? -21.680 2.228 34.827 1.00 89.88 95 LYS A N 1
ATOM 763 C CA . LYS A 1 95 ? -22.680 3.166 35.370 1.00 89.88 95 LYS A CA 1
ATOM 764 C C . LYS A 1 95 ? -23.860 2.418 35.963 1.00 89.88 95 LYS A C 1
ATOM 766 O O . LYS A 1 95 ? -24.333 2.836 37.012 1.00 89.88 95 LYS A O 1
ATOM 771 N N . GLU A 1 96 ? -24.346 1.379 35.291 1.00 88.75 96 GLU A N 1
ATOM 772 C CA . GLU A 1 96 ? -25.482 0.587 35.760 1.00 88.75 96 GLU A CA 1
ATOM 773 C C . GLU A 1 96 ? -25.160 -0.081 37.102 1.00 88.75 96 GLU A C 1
ATOM 775 O O . GLU A 1 96 ? -25.924 0.068 38.053 1.00 88.75 96 GLU A O 1
ATOM 780 N N . GLU A 1 97 ? -23.972 -0.678 37.233 1.00 88.06 97 GLU A N 1
ATOM 781 C CA . GLU A 1 97 ? -23.491 -1.266 38.489 1.00 88.06 97 GLU A CA 1
ATOM 782 C C . GLU A 1 97 ? -23.429 -0.231 39.627 1.00 88.06 97 GLU A C 1
ATOM 784 O O . GLU A 1 97 ? -23.989 -0.443 40.705 1.00 88.06 97 GLU A O 1
ATOM 789 N N . VAL A 1 98 ? -22.821 0.937 39.376 1.00 89.19 98 VAL A N 1
ATOM 790 C CA . VAL A 1 98 ? -22.736 2.016 40.375 1.00 89.19 98 VAL A CA 1
ATOM 791 C C . VAL A 1 98 ? -24.121 2.552 40.739 1.00 89.19 98 VAL A C 1
ATOM 793 O O . VAL A 1 98 ? -24.375 2.869 41.901 1.00 89.19 98 VAL A O 1
ATOM 796 N N . MET A 1 99 ? -25.030 2.668 39.772 1.00 85.81 99 MET A N 1
ATOM 797 C CA . MET A 1 99 ? -26.394 3.138 40.010 1.00 85.81 99 MET A CA 1
ATOM 798 C C . MET A 1 99 ? -27.195 2.163 40.873 1.00 85.81 99 MET A C 1
ATOM 800 O O . MET A 1 99 ? -27.884 2.606 41.796 1.00 85.81 99 MET A O 1
ATOM 804 N N . GLU A 1 100 ? -27.085 0.859 40.624 1.00 86.25 100 GLU A N 1
ATOM 805 C CA . GLU A 1 100 ? -27.738 -0.166 41.441 1.00 86.25 100 GLU A CA 1
ATOM 806 C C . GLU A 1 100 ? -27.181 -0.194 42.872 1.00 86.25 100 GLU A C 1
ATOM 808 O O . GLU A 1 100 ? -27.955 -0.246 43.833 1.00 86.25 100 GLU A O 1
ATOM 813 N N . GLU A 1 101 ? -25.867 -0.040 43.058 1.00 89.31 101 GLU A N 1
ATOM 814 C CA . GLU A 1 101 ? -25.288 0.048 44.402 1.00 89.31 101 GLU A CA 1
ATOM 815 C C . GLU A 1 101 ? -25.729 1.317 45.145 1.00 89.31 101 GLU A C 1
ATOM 817 O O . GLU A 1 101 ? -26.150 1.254 46.305 1.00 89.31 101 GLU A O 1
ATOM 822 N N . VAL A 1 102 ? -25.715 2.473 44.476 1.00 87.88 102 VAL A N 1
ATOM 823 C CA . VAL A 1 102 ? -26.201 3.735 45.054 1.00 87.88 102 VAL A CA 1
ATOM 824 C C . VAL A 1 102 ? -27.670 3.606 45.461 1.00 87.88 102 VAL A C 1
ATOM 826 O O . VAL A 1 102 ? -28.044 4.008 46.565 1.00 87.88 102 VAL A O 1
ATOM 829 N N . LYS A 1 103 ? -28.508 2.993 44.621 1.00 86.50 103 LYS A N 1
ATOM 830 C CA . LYS A 1 103 ? -29.920 2.730 44.924 1.00 86.50 103 LYS A CA 1
ATOM 831 C C . LYS A 1 103 ? -30.081 1.828 46.149 1.00 86.50 103 LYS A C 1
ATOM 833 O O . LYS A 1 103 ? -30.895 2.141 47.021 1.00 86.50 103 LYS A O 1
ATOM 838 N N . ALA A 1 104 ? -29.288 0.763 46.261 1.00 87.75 104 ALA A N 1
ATOM 839 C CA . ALA A 1 104 ? -29.294 -0.120 47.425 1.00 87.75 104 ALA A CA 1
ATOM 840 C C . ALA A 1 104 ? -28.897 0.623 48.714 1.00 87.75 104 ALA A C 1
ATOM 842 O O . ALA A 1 104 ? -29.576 0.491 49.738 1.00 87.75 104 ALA A O 1
ATOM 843 N N . GLN A 1 105 ? -27.858 1.465 48.661 1.00 88.75 105 GLN A N 1
ATOM 844 C CA . GLN A 1 105 ? -27.438 2.289 49.800 1.00 88.75 105 GLN A CA 1
ATOM 845 C C . GLN A 1 105 ? -28.527 3.287 50.218 1.00 88.75 105 GLN A C 1
ATOM 847 O O . GLN A 1 105 ? -28.865 3.377 51.401 1.00 88.75 105 GLN A O 1
ATOM 852 N N . PHE A 1 106 ? -29.143 3.994 49.267 1.00 86.88 106 PHE A N 1
ATOM 853 C CA . PHE A 1 106 ? -30.237 4.923 49.561 1.00 86.88 106 PHE A CA 1
ATOM 854 C C . PHE A 1 106 ? -31.459 4.226 50.160 1.00 86.88 106 PHE A C 1
ATOM 856 O O . PHE A 1 106 ? -32.045 4.734 51.118 1.00 86.88 106 PHE A O 1
ATOM 863 N N . GLN A 1 107 ? -31.840 3.064 49.631 1.00 86.19 107 GLN A N 1
ATOM 864 C CA . GLN A 1 107 ? -32.942 2.271 50.168 1.00 86.19 107 GLN A CA 1
ATOM 865 C C . GLN A 1 107 ? -32.664 1.832 51.611 1.00 86.19 107 GLN A C 1
ATOM 867 O O . GLN A 1 107 ? -33.577 1.866 52.440 1.00 86.19 107 GLN A O 1
ATOM 872 N N . MET A 1 108 ? -31.423 1.445 51.919 1.00 86.44 108 MET A N 1
ATOM 873 C CA . MET A 1 108 ? -31.004 1.061 53.267 1.00 86.44 108 MET A CA 1
ATOM 874 C C . MET A 1 108 ? -31.140 2.229 54.250 1.00 86.44 108 MET A C 1
ATOM 876 O O . MET A 1 108 ? -31.805 2.076 55.274 1.00 86.44 108 MET A O 1
ATOM 880 N N . VAL A 1 109 ? -30.590 3.399 53.904 1.00 87.81 109 VAL A N 1
ATOM 881 C CA . VAL A 1 109 ? -30.655 4.620 54.732 1.00 87.81 109 VAL A CA 1
ATOM 882 C C . VAL A 1 109 ? -32.097 5.099 54.918 1.00 87.81 109 VAL A C 1
ATOM 884 O O . VAL A 1 109 ? -32.490 5.494 56.016 1.00 87.81 109 VAL A O 1
ATOM 887 N N . TYR A 1 110 ? -32.913 5.043 53.862 1.00 85.25 110 TYR A N 1
ATOM 888 C CA . TYR A 1 110 ? -34.329 5.402 53.932 1.00 85.25 110 TYR A CA 1
ATOM 889 C C . TYR A 1 110 ? -35.095 4.487 54.892 1.00 85.25 110 TYR A C 1
ATOM 891 O O . TYR A 1 110 ? -35.814 4.965 55.770 1.00 85.25 110 TYR A O 1
ATOM 899 N N . ASN A 1 111 ? -34.902 3.171 54.768 1.00 86.06 111 ASN A N 1
ATOM 900 C CA . ASN A 1 111 ? -35.576 2.196 55.617 1.00 86.06 111 ASN A CA 1
ATOM 901 C C . ASN A 1 111 ? -35.141 2.302 57.081 1.00 86.06 111 ASN A C 1
ATOM 903 O O . ASN A 1 111 ? -35.991 2.177 57.959 1.00 86.06 111 ASN A O 1
ATOM 907 N N . SER A 1 112 ? -33.858 2.543 57.369 1.00 86.62 112 SER A N 1
ATOM 908 C CA . SER A 1 112 ? -33.401 2.738 58.750 1.00 86.62 112 SER A CA 1
ATOM 909 C C . SER A 1 112 ? -33.974 4.019 59.355 1.00 86.62 112 SER A C 1
ATOM 911 O O . SER A 1 112 ? -34.560 3.971 60.432 1.00 86.62 112 SER A O 1
ATOM 913 N N . GLY A 1 113 ? -33.912 5.142 58.632 1.00 87.12 113 GLY A N 1
ATOM 914 C CA . GLY A 1 113 ? -34.447 6.418 59.114 1.00 87.12 113 GLY A CA 1
ATOM 915 C C . GLY A 1 113 ? -35.961 6.386 59.339 1.00 87.12 113 GLY A C 1
ATOM 916 O O . GLY A 1 113 ? -36.449 6.912 60.340 1.00 87.12 113 GLY A O 1
ATOM 917 N N . PHE A 1 114 ? -36.711 5.727 58.449 1.00 85.00 114 PHE A N 1
ATOM 918 C CA . PHE A 1 114 ? -38.147 5.526 58.637 1.00 85.00 114 PHE A CA 1
ATOM 919 C C . PHE A 1 114 ? -38.443 4.698 59.890 1.00 85.00 114 PHE A C 1
ATOM 921 O O . PHE A 1 114 ? -39.291 5.093 60.689 1.00 85.00 114 PHE A O 1
ATOM 928 N N . LYS A 1 115 ? -37.733 3.579 60.087 1.00 84.19 115 LYS A N 1
ATOM 929 C CA . LYS A 1 115 ? -37.893 2.728 61.276 1.00 84.19 115 LYS A CA 1
ATOM 930 C C . LYS A 1 115 ? -37.652 3.512 62.562 1.00 84.19 115 LYS A C 1
ATOM 932 O O . LYS A 1 115 ? -38.459 3.428 63.484 1.00 84.19 115 LYS A O 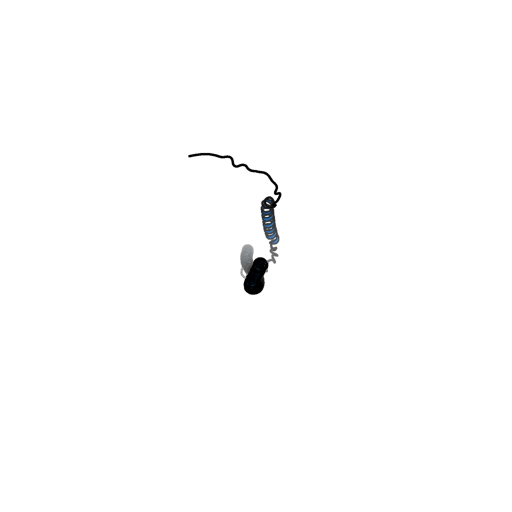1
ATOM 937 N N . ASP A 1 116 ? -36.586 4.303 62.608 1.00 86.62 116 ASP A N 1
ATOM 938 C CA . ASP A 1 116 ? -36.244 5.096 63.790 1.00 86.62 116 ASP A CA 1
ATOM 939 C C . ASP A 1 116 ? -37.293 6.184 64.067 1.00 86.62 116 ASP A C 1
ATOM 941 O O . ASP A 1 116 ? -37.722 6.372 65.210 1.00 86.62 116 ASP A O 1
ATOM 945 N N . GLY A 1 117 ? -37.771 6.862 63.019 1.00 88.00 117 GLY A N 1
ATOM 946 C CA . GLY A 1 117 ? -38.844 7.853 63.120 1.00 88.00 117 GLY A CA 1
ATOM 947 C C . GLY A 1 117 ? -40.171 7.249 63.588 1.00 88.00 117 GLY A C 1
ATOM 948 O O . GLY A 1 117 ? -40.825 7.812 64.468 1.00 88.00 117 GLY A O 1
ATOM 949 N N . TRP A 1 118 ? -40.544 6.087 63.047 1.00 84.94 118 TRP A N 1
ATOM 950 C CA . TRP A 1 118 ? -41.750 5.347 63.424 1.00 84.94 118 TRP A CA 1
ATOM 951 C C . TRP A 1 118 ? -41.714 4.915 64.892 1.00 84.94 118 TRP A C 1
ATOM 953 O O . TRP A 1 118 ? -42.635 5.230 65.646 1.00 84.94 118 TRP A O 1
ATOM 963 N N . LYS A 1 119 ? -40.606 4.311 65.341 1.00 84.19 119 LYS A N 1
ATOM 964 C CA . LYS A 1 119 ? -40.397 3.949 66.753 1.00 84.19 119 LYS A CA 1
ATOM 965 C C . LYS A 1 119 ? -40.476 5.157 67.677 1.00 84.19 119 LYS A C 1
ATOM 967 O O . LYS A 1 119 ? -41.119 5.104 68.721 1.00 84.19 119 LYS A O 1
ATOM 972 N N . SER A 1 120 ? -39.857 6.274 67.292 1.00 88.19 120 SER A N 1
ATOM 973 C CA . SER A 1 120 ? -39.926 7.511 68.074 1.00 88.19 120 SER A CA 1
ATOM 974 C C . SER A 1 120 ? -41.363 8.027 68.208 1.00 88.19 120 SER A C 1
ATOM 976 O O . SER A 1 120 ? -41.751 8.488 69.282 1.00 88.19 120 SER A O 1
ATOM 978 N N . ALA A 1 121 ? -42.171 7.928 67.148 1.00 88.50 121 ALA A N 1
ATOM 979 C CA . ALA A 1 121 ? -43.577 8.319 67.176 1.00 88.50 121 ALA A CA 1
ATOM 980 C C . ALA A 1 121 ? -44.426 7.397 68.068 1.00 88.50 121 A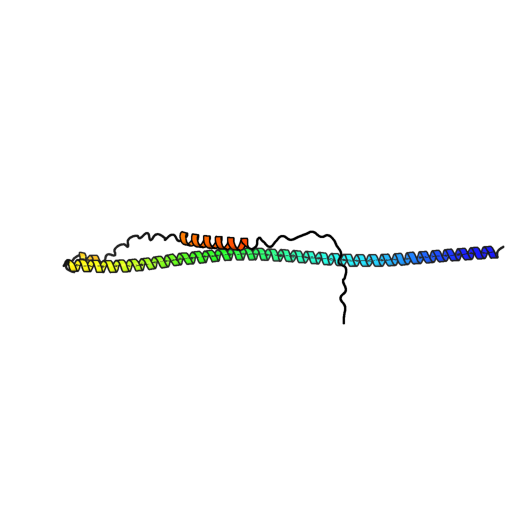LA A C 1
ATOM 982 O O . ALA A 1 121 ? -45.222 7.905 68.856 1.00 88.50 121 ALA A O 1
ATOM 983 N N . LEU A 1 122 ? -44.223 6.076 68.002 1.00 86.56 122 LEU A N 1
ATOM 984 C CA . LEU A 1 122 ? -44.909 5.110 68.870 1.00 86.56 122 LEU A CA 1
ATOM 985 C C . LEU A 1 122 ? -44.569 5.329 70.350 1.00 86.56 122 LEU A C 1
ATOM 987 O O . LEU A 1 122 ? -45.476 5.381 71.178 1.00 86.56 122 LEU A O 1
ATOM 991 N N . ASN A 1 123 ? -43.291 5.570 70.661 1.00 87.31 123 ASN A N 1
ATOM 992 C CA . ASN A 1 123 ? -42.840 5.894 72.017 1.00 87.31 123 ASN A CA 1
ATOM 993 C C . ASN A 1 123 ? -43.498 7.171 72.558 1.00 87.31 123 ASN A C 1
ATOM 995 O O . ASN A 1 123 ? -43.902 7.221 73.715 1.00 87.31 123 ASN A O 1
ATOM 999 N N . LYS A 1 124 ? -43.638 8.211 71.723 1.00 91.69 124 LYS A N 1
ATOM 1000 C CA . LYS A 1 124 ? -44.328 9.459 72.101 1.00 91.69 124 LYS A CA 1
ATOM 1001 C C . LYS A 1 124 ? -45.832 9.282 72.302 1.00 91.69 124 LYS A C 1
ATOM 1003 O O . LYS A 1 124 ? -46.430 10.069 73.025 1.00 91.69 124 LYS A O 1
ATOM 1008 N N . ALA A 1 125 ? -46.430 8.299 71.638 1.00 88.69 125 ALA A N 1
ATOM 1009 C CA . ALA A 1 125 ? -47.842 7.962 71.762 1.00 88.69 125 ALA A CA 1
ATOM 1010 C C . ALA A 1 125 ? -48.126 6.947 72.889 1.00 88.69 125 ALA A C 1
ATOM 1012 O O . ALA A 1 125 ? -49.260 6.492 72.999 1.00 88.69 125 ALA A O 1
ATOM 1013 N N . GLU A 1 126 ? -47.116 6.586 73.696 1.00 89.50 126 GLU A N 1
ATOM 1014 C CA . GLU A 1 126 ? -47.209 5.616 74.802 1.00 89.50 126 GLU A CA 1
ATOM 1015 C C . GLU A 1 126 ? -47.738 4.234 74.368 1.00 89.50 126 GLU 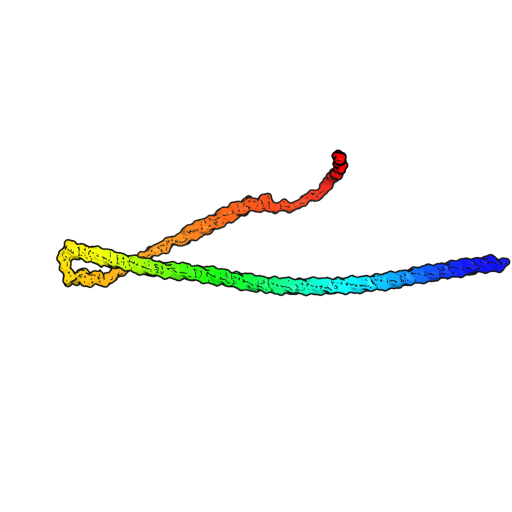A C 1
ATOM 1017 O O . GLU A 1 126 ? -48.347 3.499 75.147 1.00 89.50 126 GLU A O 1
ATOM 1022 N N . VAL A 1 127 ? -47.504 3.859 73.106 1.00 85.38 127 VAL A N 1
ATOM 1023 C CA . VAL A 1 127 ? -47.896 2.546 72.587 1.00 85.38 127 VAL A CA 1
ATOM 1024 C C . VAL A 1 127 ? -46.973 1.479 73.189 1.00 85.38 127 VAL A C 1
ATOM 1026 O O . VAL A 1 127 ? -45.758 1.599 73.040 1.00 85.38 127 VAL A O 1
ATOM 1029 N N . PRO A 1 128 ? -47.505 0.417 73.825 1.00 85.44 128 PRO A N 1
ATOM 1030 C CA . PRO A 1 128 ? -46.678 -0.642 74.393 1.00 85.44 128 PRO A CA 1
ATOM 1031 C C . PRO A 1 128 ? -45.866 -1.392 73.328 1.00 85.44 128 PRO A C 1
ATOM 1033 O O . PRO A 1 128 ? -46.397 -1.738 72.267 1.00 85.44 128 PRO A O 1
ATOM 1036 N N . ASP A 1 129 ? -44.627 -1.754 73.669 1.00 80.38 129 ASP A N 1
ATOM 1037 C CA . ASP A 1 129 ? -43.696 -2.505 72.806 1.00 80.38 129 ASP A CA 1
ATOM 1038 C C . ASP A 1 129 ? -44.259 -3.852 72.315 1.00 80.38 129 ASP A C 1
ATOM 1040 O O . ASP A 1 129 ? -43.853 -4.367 71.277 1.00 80.38 129 ASP A O 1
ATOM 1044 N N . ALA A 1 130 ? -45.215 -4.430 73.050 1.00 81.31 130 ALA A N 1
ATOM 1045 C CA . ALA A 1 130 ? -45.871 -5.690 72.700 1.00 81.31 130 ALA A CA 1
ATOM 1046 C C . ALA A 1 130 ? -46.970 -5.550 71.627 1.00 81.31 130 ALA A C 1
ATOM 1048 O O . ALA A 1 130 ? -47.569 -6.555 71.245 1.00 81.31 130 ALA A O 1
ATOM 1049 N N . SER A 1 131 ? -47.291 -4.332 71.173 1.00 83.12 131 SER A N 1
ATOM 1050 C CA . SER A 1 131 ? -48.346 -4.134 70.175 1.00 83.12 131 SER A CA 1
ATOM 1051 C C . SER A 1 131 ? -47.912 -4.574 68.774 1.00 83.12 131 SER A C 1
ATOM 1053 O O . SER A 1 131 ? -46.757 -4.416 68.371 1.00 83.12 131 SER A O 1
ATOM 1055 N N . ASP A 1 132 ? -48.880 -5.020 67.973 1.00 80.12 132 ASP A N 1
ATOM 1056 C CA . ASP A 1 132 ? -48.667 -5.368 66.563 1.00 80.12 132 ASP A CA 1
ATOM 1057 C C . ASP A 1 132 ? -48.077 -4.211 65.731 1.00 80.12 132 ASP A C 1
ATOM 1059 O O . ASP A 1 132 ? -47.436 -4.441 64.703 1.00 80.12 132 ASP A O 1
ATOM 1063 N N . LEU A 1 133 ? -48.247 -2.958 66.176 1.00 78.75 133 LEU A N 1
ATOM 1064 C CA . LEU A 1 133 ? -47.688 -1.773 65.518 1.00 78.75 133 LEU A CA 1
ATOM 1065 C C . LEU A 1 133 ? -46.163 -1.686 65.651 1.00 78.75 133 LEU A C 1
ATOM 1067 O O . LEU A 1 133 ? -45.519 -1.233 64.707 1.00 78.75 133 LEU A O 1
ATOM 1071 N N . PHE A 1 134 ? -45.609 -2.159 66.773 1.00 72.88 134 PHE A N 1
ATOM 1072 C CA . PHE A 1 134 ? -44.167 -2.333 66.987 1.00 72.88 134 PHE A CA 1
ATOM 1073 C C . PHE A 1 134 ? -43.639 -3.588 66.270 1.00 72.88 134 PHE A C 1
ATOM 1075 O O . PHE A 1 134 ? -42.491 -3.645 65.841 1.00 72.88 134 PHE A O 1
ATOM 1082 N N . LEU A 1 135 ? -44.480 -4.609 66.069 1.00 72.94 135 LEU A N 1
ATOM 1083 C CA . LEU A 1 135 ? -44.098 -5.815 65.320 1.00 72.94 135 LEU A CA 1
ATOM 1084 C C . LEU A 1 135 ? -44.037 -5.577 63.798 1.00 72.94 135 LEU A C 1
ATOM 1086 O O . LEU A 1 135 ? -43.271 -6.253 63.101 1.00 72.94 135 LEU A O 1
ATOM 1090 N N . ARG A 1 136 ? -44.773 -4.587 63.261 1.00 69.38 136 ARG A N 1
ATOM 1091 C CA . ARG A 1 136 ? -44.675 -4.184 61.841 1.00 69.38 136 ARG A CA 1
ATOM 1092 C C . ARG A 1 136 ? -43.361 -3.491 61.471 1.00 69.38 136 ARG A C 1
ATOM 1094 O O . ARG A 1 136 ? -43.094 -3.381 60.271 1.00 69.38 136 ARG A O 1
ATOM 1101 N N . ASP A 1 137 ? -42.521 -3.129 62.441 1.00 60.03 137 ASP A N 1
ATOM 1102 C CA . ASP A 1 137 ? -41.211 -2.471 62.273 1.00 60.03 137 ASP A CA 1
ATOM 1103 C C . ASP A 1 137 ? -40.265 -3.172 61.283 1.00 60.03 137 ASP A C 1
ATOM 1105 O O . ASP A 1 137 ? -39.345 -2.561 60.731 1.00 60.03 137 ASP A O 1
ATOM 1109 N N . ASN A 1 138 ? -40.471 -4.469 61.045 1.00 60.03 138 ASN A N 1
ATOM 1110 C CA . ASN A 1 138 ? -39.630 -5.264 60.156 1.00 60.03 138 ASN A CA 1
ATOM 1111 C C . ASN A 1 138 ? -40.111 -5.317 58.706 1.00 60.03 138 ASN A C 1
ATOM 1113 O O . ASN A 1 138 ? -39.379 -5.839 57.870 1.00 60.03 138 ASN A O 1
ATOM 1117 N N . THR A 1 139 ? -41.286 -4.768 58.382 1.00 65.38 139 THR A N 1
ATOM 1118 C CA . THR A 1 139 ? -41.788 -4.762 57.002 1.00 65.38 139 THR A CA 1
ATOM 1119 C C . THR A 1 139 ? -41.038 -3.687 56.214 1.00 65.38 139 THR A C 1
ATOM 1121 O O . THR A 1 139 ? -41.227 -2.503 56.502 1.00 65.38 139 THR A O 1
ATOM 1124 N N . PRO A 1 140 ? -40.171 -4.038 55.246 1.00 64.38 140 PRO A N 1
ATOM 1125 C CA . PRO A 1 140 ? -39.473 -3.037 54.452 1.00 64.38 140 PRO A CA 1
ATOM 1126 C C . PRO A 1 140 ? -40.506 -2.222 53.676 1.00 64.38 140 PRO A C 1
ATOM 1128 O O . PRO A 1 140 ? -41.367 -2.795 53.004 1.00 64.38 140 PRO A O 1
ATOM 1131 N N . LEU A 1 141 ? -40.438 -0.894 53.774 1.00 71.31 141 LEU A N 1
ATOM 1132 C CA . LEU A 1 141 ? -41.243 -0.056 52.899 1.00 71.31 141 LEU A CA 1
ATOM 1133 C C . LEU A 1 141 ? -40.655 -0.120 51.487 1.00 71.31 141 LEU A C 1
ATOM 1135 O O . LEU A 1 141 ? -39.430 -0.045 51.340 1.00 71.31 141 LEU A O 1
ATOM 1139 N N . PRO A 1 142 ? -41.498 -0.244 50.449 1.00 67.56 142 PRO A N 1
ATOM 1140 C CA . PRO A 1 142 ? -41.016 -0.125 49.084 1.00 67.56 142 PRO A CA 1
ATOM 1141 C C . PRO A 1 142 ? -40.392 1.262 48.901 1.00 67.56 142 PRO A C 1
ATOM 1143 O O . PRO A 1 142 ? -41.009 2.266 49.273 1.00 67.56 142 PRO A O 1
ATOM 1146 N N . TYR A 1 143 ? -39.174 1.327 48.344 1.00 66.38 143 TYR A N 1
ATOM 1147 C CA . TYR A 1 143 ? -38.600 2.605 47.929 1.00 66.38 143 TYR A CA 1
ATOM 1148 C C . TYR A 1 143 ? -39.595 3.312 47.004 1.00 66.38 143 TYR A C 1
ATOM 1150 O O . TYR A 1 143 ? -40.154 2.656 46.115 1.00 66.38 143 TYR A O 1
ATOM 1158 N N . PRO A 1 144 ? -39.816 4.628 47.149 1.00 67.62 144 PRO A N 1
ATOM 1159 C CA . PRO A 1 144 ? -40.531 5.367 46.126 1.00 67.62 144 PRO A CA 1
ATOM 1160 C C . PRO A 1 144 ? -39.800 5.187 44.796 1.00 67.62 144 PRO A C 1
ATOM 1162 O O . PRO A 1 144 ? -38.581 5.336 44.735 1.00 67.62 144 PRO A O 1
ATOM 1165 N N . ASP A 1 145 ? -40.553 4.863 43.746 1.00 63.50 145 ASP A N 1
ATOM 1166 C CA . ASP A 1 145 ? -40.031 4.661 42.396 1.00 63.50 145 ASP A CA 1
ATOM 1167 C C . ASP A 1 145 ? -39.615 6.028 41.839 1.00 63.50 145 ASP A C 1
ATOM 1169 O O . ASP A 1 145 ? -40.342 6.723 41.116 1.00 63.50 145 ASP A O 1
ATOM 1173 N N 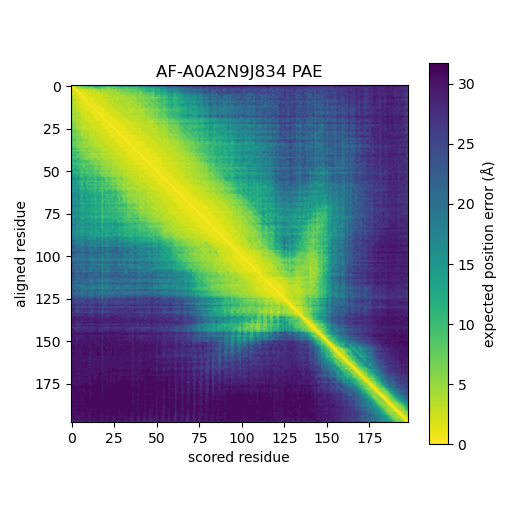. THR A 1 146 ? -38.464 6.505 42.307 1.00 56.72 146 THR A N 1
ATOM 1174 C CA . THR A 1 146 ? -37.876 7.736 41.836 1.00 56.72 146 THR A CA 1
ATOM 1175 C C . THR A 1 146 ? -37.435 7.430 40.422 1.00 56.72 146 THR A C 1
ATOM 1177 O O . THR A 1 146 ? -36.391 6.839 40.167 1.00 56.72 146 THR A O 1
ATOM 1180 N N . ARG A 1 147 ? -38.255 7.867 39.463 1.00 52.06 147 ARG A N 1
ATOM 1181 C CA . ARG A 1 147 ? -37.784 8.224 38.128 1.00 52.06 147 ARG A CA 1
ATOM 1182 C C . ARG A 1 147 ? -36.753 9.328 38.331 1.00 52.06 147 ARG A C 1
ATOM 1184 O O . ARG A 1 147 ? -37.071 10.506 38.155 1.00 52.06 147 ARG A O 1
ATOM 1191 N N . LEU A 1 148 ? -35.565 8.965 38.807 1.00 52.09 148 LEU A N 1
ATOM 1192 C CA . LEU A 1 148 ? -34.393 9.805 38.862 1.00 52.09 148 LEU A CA 1
ATOM 1193 C C . LEU A 1 148 ? -34.148 10.119 37.398 1.00 52.09 148 LEU A C 1
ATOM 1195 O O . LEU A 1 148 ? -33.634 9.293 36.658 1.00 52.09 148 LEU A O 1
ATOM 1199 N N . LYS A 1 149 ? -34.726 11.237 36.949 1.00 52.56 149 LYS A N 1
ATOM 1200 C CA . LYS A 1 149 ? -34.691 11.670 35.561 1.00 52.56 149 LYS A CA 1
ATOM 1201 C C . LYS A 1 149 ? -33.229 11.596 35.166 1.00 52.56 149 LYS A C 1
ATOM 1203 O O . LYS A 1 149 ? -32.443 12.355 35.742 1.00 52.56 149 LYS A O 1
ATOM 1208 N N . ASP A 1 150 ? -32.893 10.702 34.236 1.00 50.81 150 ASP A N 1
ATOM 1209 C CA . ASP A 1 150 ? -31.605 10.699 33.556 1.00 50.81 150 ASP A CA 1
ATOM 1210 C C . ASP A 1 150 ? -31.342 12.152 33.216 1.00 50.81 150 ASP A C 1
ATOM 1212 O O . ASP A 1 150 ? -32.101 12.768 32.459 1.00 50.81 150 ASP A O 1
ATOM 1216 N N . THR A 1 151 ? -30.427 12.780 33.950 1.00 50.31 151 THR A N 1
ATOM 1217 C CA . THR A 1 151 ? -30.334 14.233 33.947 1.00 50.31 151 THR A CA 1
ATOM 1218 C C . THR A 1 151 ? -29.643 14.579 32.651 1.00 50.31 151 THR A C 1
ATOM 1220 O O . THR A 1 151 ? -28.423 14.633 32.598 1.00 50.31 151 THR A O 1
ATOM 1223 N N . ASP A 1 152 ? -30.457 14.691 31.605 1.00 50.22 152 ASP A N 1
ATOM 1224 C CA . ASP A 1 152 ? -30.188 14.953 30.201 1.00 50.22 152 ASP A CA 1
ATOM 1225 C C . ASP A 1 152 ? -28.692 15.176 29.906 1.00 50.22 152 ASP A C 1
ATOM 1227 O O . ASP A 1 152 ? -28.213 16.300 29.710 1.00 50.22 152 ASP A O 1
ATOM 1231 N N . THR A 1 153 ? -27.923 14.081 29.880 1.00 49.50 153 THR A N 1
ATOM 1232 C CA . THR A 1 153 ? -26.493 14.066 29.516 1.00 49.50 153 THR A CA 1
ATOM 1233 C C . THR A 1 153 ? -26.284 14.657 28.116 1.00 49.50 153 THR A C 1
ATOM 1235 O O . THR A 1 153 ? -25.218 15.202 27.800 1.00 49.50 153 THR A O 1
ATOM 1238 N N . THR A 1 154 ? -27.356 14.695 27.315 1.00 50.59 154 THR A N 1
ATOM 1239 C CA . THR A 1 154 ? -27.444 15.359 26.013 1.00 50.59 154 THR A CA 1
ATOM 1240 C C . THR A 1 154 ? -27.092 16.853 26.063 1.00 50.59 154 THR A C 1
ATOM 1242 O O . THR A 1 154 ? -26.578 17.403 25.080 1.00 50.59 154 THR A O 1
ATOM 1245 N N . LYS A 1 155 ? -27.296 17.545 27.196 1.00 45.06 155 LYS A N 1
ATOM 1246 C CA . LYS A 1 155 ? -26.976 18.978 27.330 1.00 45.06 155 LYS A CA 1
ATOM 1247 C C . LYS A 1 155 ? -25.471 19.218 27.475 1.00 45.06 155 LYS A C 1
ATOM 1249 O O . LYS A 1 155 ? -24.965 20.216 26.954 1.00 45.06 155 LYS A O 1
ATOM 1254 N N . LEU A 1 156 ? -24.742 18.298 28.113 1.00 47.56 156 LEU A N 1
ATOM 1255 C CA . LEU A 1 156 ? -23.283 18.375 28.250 1.00 47.56 156 LEU A CA 1
ATOM 1256 C C . LEU A 1 156 ? -22.585 18.019 26.925 1.00 47.56 156 LEU A C 1
ATOM 1258 O O . LEU A 1 156 ? -21.677 18.735 26.493 1.00 47.56 156 LEU A O 1
ATOM 1262 N N . GLU A 1 157 ? -23.077 16.998 26.216 1.00 51.25 157 GLU A N 1
ATOM 1263 C CA . GLU A 1 157 ? -22.568 16.621 24.890 1.00 51.25 157 GLU A CA 1
ATOM 1264 C C . GLU A 1 157 ? -22.780 17.714 23.833 1.00 51.25 157 GLU A C 1
ATOM 1266 O O . GLU A 1 157 ? -21.876 18.004 23.039 1.00 51.25 157 GLU A O 1
ATOM 1271 N N . ARG A 1 158 ? -23.942 18.389 23.834 1.00 50.38 158 ARG A N 1
ATOM 1272 C CA . ARG A 1 158 ? -24.197 19.550 22.959 1.00 50.38 158 ARG A CA 1
ATOM 1273 C C . ARG A 1 158 ? -23.221 20.697 23.231 1.00 50.38 158 ARG A C 1
ATOM 1275 O O . ARG A 1 158 ? -22.778 21.352 22.282 1.00 50.38 158 ARG A O 1
ATOM 1282 N N . ARG A 1 159 ? -22.829 20.905 24.494 1.00 50.88 159 ARG A N 1
ATOM 1283 C CA . ARG A 1 159 ? -21.855 21.926 24.926 1.00 50.88 159 ARG A CA 1
ATOM 1284 C C . ARG A 1 159 ? -20.418 21.594 24.502 1.00 50.88 159 ARG A C 1
ATOM 1286 O O . ARG A 1 159 ? -19.658 22.497 24.151 1.00 50.88 159 ARG A O 1
ATOM 1293 N N . MET A 1 160 ? -20.046 20.313 24.467 1.00 48.88 160 MET A N 1
ATOM 1294 C CA . MET A 1 160 ? -18.739 19.876 23.954 1.00 48.88 160 MET A CA 1
ATOM 1295 C C . MET A 1 160 ? -18.659 19.901 22.419 1.00 48.88 160 MET A C 1
ATOM 1297 O O . MET A 1 160 ? -17.651 20.346 21.862 1.00 48.88 160 MET A O 1
ATOM 1301 N N . LYS A 1 161 ? -19.736 19.527 21.712 1.00 53.56 161 LYS A N 1
ATOM 1302 C CA . LYS A 1 161 ? -19.815 19.628 20.240 1.00 53.56 161 LYS A CA 1
ATOM 1303 C C . LYS A 1 161 ? -19.763 21.081 19.745 1.00 53.56 161 LYS A C 1
ATOM 1305 O O . LYS A 1 161 ? -19.138 21.349 18.718 1.00 53.56 161 LYS A O 1
ATOM 1310 N N . THR A 1 162 ? -20.351 22.035 20.475 1.00 44.88 162 THR A N 1
ATOM 1311 C CA . THR A 1 162 ? -20.272 23.468 20.123 1.00 44.88 162 THR A CA 1
ATOM 1312 C C . THR A 1 162 ? -18.869 24.041 20.309 1.00 44.88 162 THR A C 1
ATOM 1314 O O . THR A 1 162 ? -18.407 24.731 19.404 1.00 44.88 162 THR A O 1
ATOM 1317 N N . LYS A 1 163 ? -18.143 23.693 21.385 1.00 47.78 163 LYS A N 1
ATOM 1318 C CA . LYS A 1 163 ? -16.738 24.116 21.573 1.00 47.78 163 LYS A CA 1
ATOM 1319 C C . LYS A 1 163 ? -15.790 23.563 20.498 1.00 47.78 163 LYS A C 1
ATOM 1321 O O . LYS A 1 163 ? -14.922 24.289 20.021 1.00 47.78 163 LYS A O 1
ATOM 1326 N N . ARG A 1 164 ? -15.986 22.316 20.044 1.00 49.00 164 ARG A N 1
ATOM 1327 C CA . ARG A 1 164 ? -15.204 21.738 18.929 1.00 49.00 164 ARG A CA 1
ATOM 1328 C C 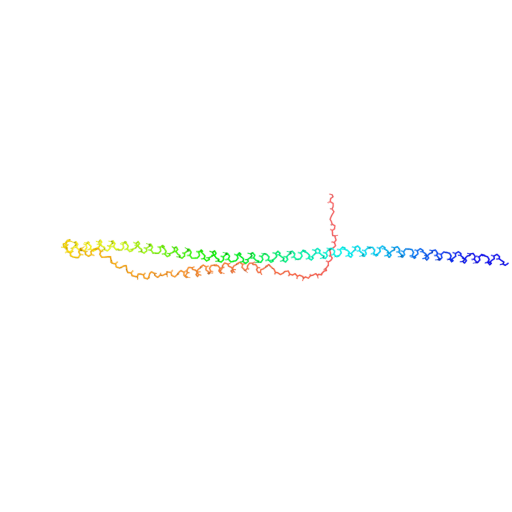. ARG A 1 164 ? -15.487 22.413 17.577 1.00 49.00 164 ARG A C 1
ATOM 1330 O O . ARG A 1 164 ? -14.568 22.569 16.776 1.00 49.00 164 ARG A O 1
ATOM 1337 N N . LYS A 1 165 ? -16.724 22.868 17.321 1.00 46.03 165 LYS A N 1
ATOM 1338 C CA . LYS A 1 165 ? -17.070 23.620 16.095 1.00 46.03 165 LYS A CA 1
ATOM 1339 C C . LYS A 1 165 ? -16.561 25.068 16.101 1.00 46.03 165 LYS A C 1
ATOM 1341 O O . LYS A 1 165 ? -16.172 25.562 15.046 1.00 46.03 165 LYS A O 1
ATOM 1346 N N . THR A 1 166 ? -16.526 25.750 17.248 1.00 39.38 166 THR A N 1
ATOM 1347 C CA . THR A 1 166 ? -15.980 27.118 17.340 1.00 39.38 166 THR A CA 1
ATOM 1348 C C . THR A 1 166 ? -14.451 27.171 17.371 1.00 39.38 166 THR A C 1
ATOM 1350 O O . THR A 1 166 ? -13.901 28.170 16.915 1.00 39.38 166 THR A O 1
ATOM 1353 N N . GLY A 1 167 ? -13.765 26.104 17.803 1.00 42.53 167 GLY A N 1
ATOM 1354 C CA . GLY A 1 167 ? -12.307 25.962 17.655 1.00 42.53 167 GLY A CA 1
ATOM 1355 C C . GLY A 1 167 ? -11.867 25.833 16.191 1.00 42.53 167 GLY A C 1
ATOM 1356 O O . GLY A 1 167 ? -11.058 26.625 15.717 1.00 42.53 167 GLY A O 1
ATOM 1357 N N . ARG A 1 168 ? -12.509 24.941 15.420 1.00 45.00 168 ARG A N 1
ATOM 1358 C CA . ARG A 1 168 ? -12.215 24.762 13.982 1.00 45.00 168 ARG A CA 1
ATOM 1359 C C . ARG A 1 168 ? -12.509 25.994 13.120 1.00 45.00 168 ARG A C 1
ATOM 1361 O O . ARG A 1 168 ? -11.858 26.201 12.106 1.00 45.00 168 ARG A O 1
ATOM 1368 N N . ARG A 1 169 ? -13.474 26.845 13.490 1.00 41.69 169 ARG A N 1
ATOM 1369 C CA . ARG A 1 169 ? -13.79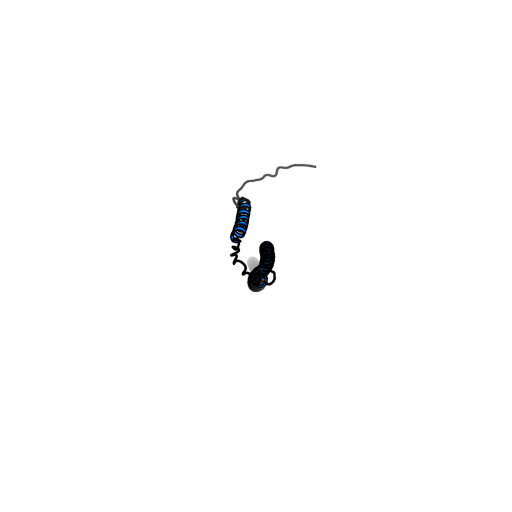8 28.045 12.690 1.00 41.69 169 ARG A CA 1
ATOM 1370 C C . ARG A 1 169 ? -12.801 29.198 12.885 1.00 41.69 169 ARG A C 1
ATOM 1372 O O . ARG A 1 169 ? -12.787 30.103 12.056 1.00 41.69 169 ARG A O 1
ATOM 1379 N N . LYS A 1 170 ? -11.986 29.179 13.949 1.00 44.50 170 LYS A N 1
ATOM 1380 C CA . LYS A 1 170 ? -10.931 30.182 14.175 1.00 44.50 170 LYS A CA 1
ATOM 1381 C C . LYS A 1 170 ? -9.594 29.796 13.538 1.00 44.50 170 LYS A C 1
ATOM 1383 O O . LYS A 1 170 ? -8.902 30.692 13.077 1.00 44.50 170 LYS A O 1
ATOM 1388 N N . GLU A 1 171 ? -9.275 28.509 13.421 1.00 42.53 171 GLU A N 1
ATOM 1389 C CA . GLU A 1 171 ? -8.051 28.055 12.732 1.00 42.53 171 GLU A CA 1
ATOM 1390 C C . GLU A 1 171 ? -8.153 28.162 11.202 1.00 42.53 171 GLU A C 1
ATOM 1392 O O . GLU A 1 171 ? -7.172 28.475 10.535 1.00 42.53 171 GLU A O 1
ATOM 1397 N N . ASN A 1 172 ? -9.358 28.037 10.635 1.00 43.78 172 ASN A N 1
ATOM 1398 C CA . ASN A 1 172 ? -9.559 28.115 9.183 1.00 43.78 172 ASN A CA 1
ATOM 1399 C C . ASN A 1 172 ? -9.597 29.553 8.629 1.00 43.78 172 ASN A C 1
ATOM 1401 O O . ASN A 1 172 ? -9.744 29.734 7.423 1.00 43.78 172 ASN A O 1
ATOM 1405 N N . LYS A 1 173 ? -9.530 30.586 9.485 1.00 43.91 173 LYS A N 1
ATOM 1406 C CA . LYS A 1 173 ? -9.509 31.992 9.039 1.00 43.91 173 LYS A CA 1
ATOM 1407 C C . LYS A 1 173 ? -8.091 32.561 8.941 1.00 43.91 173 LYS A C 1
ATOM 1409 O O . LYS A 1 173 ? -7.910 33.589 8.300 1.00 43.91 173 LYS A O 1
ATOM 1414 N N . THR A 1 174 ? -7.098 31.885 9.517 1.00 39.50 174 THR A N 1
ATOM 1415 C CA . THR A 1 174 ? -5.690 32.313 9.474 1.00 39.50 174 THR A CA 1
ATOM 1416 C C . THR A 1 174 ? -4.904 31.651 8.340 1.00 39.50 174 THR A C 1
ATOM 1418 O O . THR A 1 174 ? -3.883 32.180 7.924 1.00 39.50 174 THR A O 1
ATOM 1421 N N . THR A 1 175 ? -5.394 30.542 7.778 1.00 44.91 175 THR A N 1
ATOM 1422 C CA . THR A 1 175 ? -4.746 29.826 6.661 1.00 44.91 175 THR A CA 1
ATOM 1423 C C . THR A 1 175 ? -5.301 30.177 5.277 1.00 44.91 175 THR A C 1
ATOM 1425 O O . THR A 1 175 ? -4.782 29.700 4.277 1.00 44.91 175 THR A O 1
ATOM 1428 N N . ALA A 1 176 ? -6.299 31.065 5.183 1.00 39.41 176 ALA A N 1
ATOM 1429 C CA . ALA A 1 176 ? -6.853 31.532 3.905 1.00 39.41 176 ALA A CA 1
ATOM 1430 C C . ALA A 1 176 ? -6.126 32.758 3.302 1.00 39.41 176 ALA A C 1
ATOM 1432 O O . ALA A 1 176 ? -6.577 33.287 2.291 1.00 39.41 176 ALA A O 1
ATOM 1433 N N . LEU A 1 177 ? -5.020 33.225 3.902 1.00 46.59 177 LEU A N 1
ATOM 1434 C CA . LEU A 1 177 ? -4.222 34.358 3.393 1.00 46.59 177 LEU A CA 1
ATOM 1435 C C . LEU A 1 177 ? -2.832 33.968 2.866 1.00 46.59 177 LEU A C 1
ATOM 1437 O O . LEU A 1 177 ? -2.072 34.839 2.457 1.00 46.59 177 LEU A O 1
ATOM 1441 N N . MET A 1 178 ? -2.495 32.678 2.823 1.00 46.03 178 MET A N 1
ATOM 1442 C CA . MET A 1 178 ? -1.246 32.210 2.221 1.00 46.03 178 MET A CA 1
ATOM 1443 C C . MET A 1 178 ? -1.519 31.018 1.312 1.00 46.03 178 MET A C 1
ATOM 1445 O O . MET A 1 178 ? -1.606 29.886 1.774 1.00 46.03 178 MET A O 1
ATOM 1449 N N . GLY A 1 179 ? -1.669 31.283 0.012 1.00 40.16 179 GLY A N 1
ATOM 1450 C CA . GLY A 1 179 ? -1.699 30.219 -0.988 1.00 40.16 179 GLY A CA 1
ATOM 1451 C C . GLY A 1 179 ? -2.434 30.545 -2.282 1.00 40.16 179 GLY A C 1
ATOM 1452 O O . GLY A 1 179 ? -3.413 29.880 -2.581 1.00 40.16 179 GLY A O 1
ATOM 1453 N N . THR A 1 180 ? -1.942 31.507 -3.069 1.00 39.59 180 THR A N 1
ATOM 1454 C CA . THR A 1 180 ? -1.918 31.384 -4.542 1.00 39.59 180 THR A CA 1
ATOM 1455 C C . THR A 1 180 ? -0.624 32.019 -5.075 1.00 39.59 180 THR A C 1
ATOM 1457 O O . THR A 1 180 ? -0.465 33.232 -5.117 1.00 39.59 180 THR A O 1
ATOM 1460 N N . SER A 1 181 ? 0.349 31.163 -5.394 1.00 41.31 181 SER A N 1
ATOM 1461 C CA . SER A 1 181 ? 1.350 31.384 -6.457 1.00 41.31 181 SER A CA 1
ATOM 1462 C C . SER A 1 181 ? 0.628 31.233 -7.812 1.00 41.31 181 SER A C 1
ATOM 1464 O O . SER A 1 181 ? -0.401 30.566 -7.838 1.00 41.31 181 SER A O 1
ATOM 1466 N N . ALA A 1 182 ? 1.044 31.730 -8.975 1.00 39.75 182 ALA A N 1
ATOM 1467 C CA . ALA A 1 182 ? 2.244 32.406 -9.452 1.00 39.75 182 ALA A CA 1
ATOM 1468 C C . ALA A 1 182 ? 1.944 32.988 -10.862 1.00 39.75 182 ALA A C 1
ATOM 1470 O O . ALA A 1 182 ? 0.894 32.710 -11.434 1.00 39.75 182 ALA A O 1
ATOM 1471 N N . GLU A 1 183 ? 2.950 33.687 -11.399 1.00 38.31 183 GLU A N 1
ATOM 1472 C CA . GLU A 1 183 ? 3.276 33.933 -12.819 1.00 38.31 183 GLU A CA 1
ATOM 1473 C C . GLU A 1 183 ? 2.934 35.300 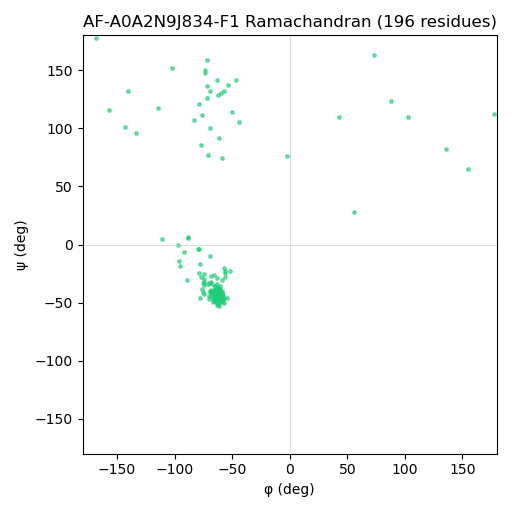-13.430 1.00 38.31 183 GLU A C 1
ATOM 1475 O O . GLU A 1 183 ? 1.792 35.623 -13.726 1.00 38.31 183 GLU A O 1
ATOM 1480 N N . HIS A 1 184 ? 3.994 36.068 -13.712 1.00 36.34 184 HIS A N 1
ATOM 1481 C CA . HIS A 1 184 ? 4.323 36.481 -15.078 1.00 36.34 184 HIS A CA 1
ATOM 1482 C C . HIS A 1 184 ? 5.816 36.836 -15.171 1.00 36.34 184 HIS A C 1
ATOM 1484 O O . HIS A 1 184 ? 6.305 37.781 -14.557 1.00 36.34 184 HIS A O 1
ATOM 1490 N N . THR A 1 185 ? 6.543 36.051 -15.961 1.00 41.59 185 THR A N 1
ATOM 1491 C CA . THR A 1 185 ? 7.844 36.390 -16.543 1.00 41.59 185 THR A CA 1
ATOM 1492 C C . THR A 1 185 ? 7.679 37.473 -17.610 1.00 41.59 185 THR A C 1
ATOM 1494 O O . THR A 1 185 ? 6.852 37.290 -18.500 1.00 41.59 185 THR A O 1
ATOM 1497 N N . SER A 1 186 ? 8.498 38.533 -17.582 1.00 34.78 186 SER A N 1
ATOM 1498 C CA . SER A 1 186 ? 9.114 39.135 -18.784 1.00 34.78 186 SER A CA 1
ATOM 1499 C C . SER A 1 186 ? 9.958 40.376 -18.447 1.00 34.78 186 SER A C 1
ATOM 1501 O O . SER A 1 186 ? 9.411 41.433 -18.156 1.00 34.78 186 SER A O 1
ATOM 1503 N N . GLY A 1 187 ? 11.280 40.246 -18.623 1.00 36.28 187 GLY A N 1
ATOM 1504 C CA . GLY A 1 187 ? 12.128 41.258 -19.270 1.00 36.28 187 GLY A CA 1
ATOM 1505 C C . GLY A 1 187 ? 12.742 42.382 -18.424 1.00 36.28 187 GLY A C 1
ATOM 1506 O O . GLY A 1 187 ? 12.030 43.210 -17.873 1.00 36.28 187 GLY A O 1
ATOM 1507 N N . GLY A 1 188 ? 14.079 42.497 -18.475 1.00 34.94 188 GLY A N 1
ATOM 1508 C CA . GLY A 1 188 ? 14.741 43.810 -18.425 1.00 34.94 188 GLY A CA 1
ATOM 1509 C C . GLY A 1 188 ? 15.974 43.957 -17.528 1.00 34.94 188 GLY A C 1
ATOM 1510 O O . GLY A 1 188 ? 15.859 44.486 -16.436 1.00 34.94 188 GLY A O 1
ATOM 1511 N N . VAL A 1 189 ? 17.138 43.545 -18.049 1.00 42.16 189 VAL A N 1
ATOM 1512 C CA . VAL A 1 189 ? 18.477 44.174 -17.924 1.00 42.16 189 VAL A CA 1
ATOM 1513 C C . VAL A 1 189 ? 18.911 44.713 -16.545 1.00 42.16 189 VAL A C 1
ATOM 1515 O O . VAL A 1 189 ? 18.511 45.796 -16.133 1.00 42.16 189 VAL A O 1
ATOM 1518 N N . VAL A 1 190 ? 19.883 44.037 -15.918 1.00 40.94 190 VAL A N 1
ATOM 1519 C CA . VAL A 1 190 ? 20.737 44.624 -14.869 1.00 40.94 190 VAL A CA 1
ATOM 1520 C C . VAL A 1 190 ? 22.175 44.677 -15.384 1.00 40.94 190 VAL A C 1
ATOM 1522 O O . VAL A 1 190 ? 22.774 43.651 -15.702 1.00 40.94 190 VAL A O 1
ATOM 1525 N N . ALA A 1 191 ? 22.694 45.898 -15.498 1.00 47.38 191 ALA A N 1
ATOM 1526 C CA . ALA A 1 191 ? 24.103 46.199 -15.718 1.00 47.38 191 ALA A CA 1
ATOM 1527 C C . ALA A 1 191 ? 24.911 45.948 -14.427 1.00 47.38 191 ALA A C 1
ATOM 1529 O O . ALA A 1 191 ? 24.380 46.171 -13.338 1.00 47.38 191 ALA A O 1
ATOM 1530 N N . PRO A 1 192 ? 26.184 45.523 -14.504 1.00 50.41 192 PRO A N 1
ATOM 1531 C CA . PRO A 1 192 ? 27.029 45.417 -13.323 1.00 50.41 192 PRO A CA 1
ATOM 1532 C C . PRO A 1 192 ? 27.652 46.781 -12.995 1.00 50.41 192 PRO A C 1
ATOM 1534 O O . PRO A 1 192 ? 28.570 47.229 -13.681 1.00 50.41 192 PRO A O 1
ATOM 1537 N N . GLU A 1 193 ? 27.171 47.434 -11.934 1.00 44.00 193 GLU A N 1
ATOM 1538 C CA . GLU A 1 193 ? 27.919 48.521 -11.302 1.00 44.00 193 GLU A CA 1
ATOM 1539 C C . GLU A 1 193 ? 29.021 47.950 -10.407 1.00 44.00 193 GLU A C 1
ATOM 1541 O O . GLU A 1 193 ? 28.814 47.171 -9.477 1.00 44.00 193 GLU A O 1
ATOM 1546 N N . THR A 1 194 ? 30.221 48.370 -10.771 1.00 57.69 194 THR A N 1
ATOM 1547 C CA . THR A 1 194 ? 31.487 48.301 -10.063 1.00 57.69 194 THR A CA 1
ATOM 1548 C C . THR A 1 194 ? 31.376 48.743 -8.608 1.00 57.69 194 THR A C 1
ATOM 1550 O O . THR A 1 194 ? 30.795 49.791 -8.332 1.00 57.69 194 THR A O 1
ATOM 1553 N N . ASN A 1 195 ? 32.081 48.066 -7.699 1.00 43.31 195 ASN A N 1
ATOM 1554 C CA . ASN A 1 195 ? 32.663 48.785 -6.570 1.00 43.31 195 ASN A CA 1
ATOM 1555 C C . ASN A 1 195 ? 34.069 48.253 -6.236 1.00 43.31 195 ASN A C 1
ATOM 1557 O O . ASN A 1 195 ? 34.244 47.032 -6.187 1.00 43.31 195 ASN A O 1
ATOM 1561 N N . PRO A 1 196 ? 35.073 49.135 -6.060 1.00 63.75 196 PRO A N 1
ATOM 1562 C CA . PRO A 1 196 ? 36.471 48.753 -5.982 1.00 63.75 196 PRO A CA 1
ATOM 1563 C C . PRO A 1 196 ? 37.023 48.734 -4.547 1.00 63.75 196 PRO A C 1
ATOM 1565 O O . PRO A 1 196 ? 36.677 49.577 -3.725 1.00 63.75 196 PRO A O 1
ATOM 1568 N N . ASN A 1 197 ? 38.031 47.872 -4.379 1.00 56.09 197 ASN A N 1
ATOM 1569 C CA . ASN A 1 197 ? 39.233 48.031 -3.546 1.00 56.09 197 ASN A CA 1
ATOM 1570 C C . ASN A 1 197 ? 39.153 47.943 -2.009 1.00 56.09 197 ASN A C 1
ATOM 1572 O O . ASN A 1 197 ? 38.119 48.242 -1.415 1.00 56.09 197 ASN A O 1
ATOM 1576 N N . PRO A 1 198 ? 40.317 47.744 -1.350 1.00 64.94 198 PRO A N 1
ATOM 1577 C CA . PRO A 1 198 ? 41.580 47.129 -1.803 1.00 64.94 198 PRO A CA 1
ATOM 1578 C C . PRO A 1 198 ? 41.923 45.819 -1.071 1.00 64.94 198 PRO A C 1
ATOM 1580 O O . PRO A 1 198 ? 41.460 45.620 0.074 1.00 64.94 198 PRO A O 1
#

Sequence (198 aa):
MEASVFWKTEALQNKDAEQAKSLAEVMESATSNYKSLEEEHFKNLNIMKETEERTRNEAAKRIQMEEKMAQLKEKMRKLETECIQSIGEAREDGKEEVMEEVKAQFQMVYNSGFKDGWKSALNKAEVPDASDLFLRDNTPLPYPDTRLKDTDTTKLERRMKTKRKTGRRKENKTTALMGTSAEHTSGGVVAPETNPNP

Organism: Fagus sylvatica (NCBI:txid28930)

Radius of gyration: 53.06 Å; Cα contacts (8 Å, |Δi|>4): 13; chains: 1; bounding box: 106×55×156 Å

Mean predicted aligned error: 18.09 Å

Foldseek 3Di:
DPVVVVVVVVVVVV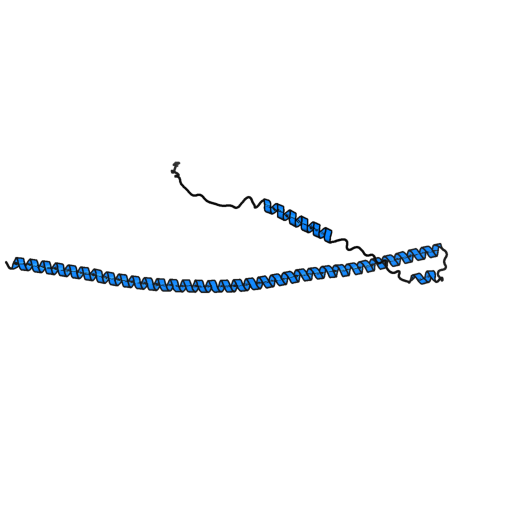VVVVVVVVVVVVVVVVVVVVVVVVVVVVVVVVVVVVVVVVVVVVVVVVVVVVVVVVVVVVVVVVVVVVVVVVVVVVVVVVVVVVVVVVVVVVLVVVLVVVLVVQVVVCVVVVPDCPDVSVVCSPPRDPDPPPPVPPPPVVVVVVVVVVVVVVVVVVVVVVPPPDDDDDDDDDDDDDDDDDDDDD

Solvent-accessible surface area (backbone atoms only — not comparable to full-atom values): 11776 Å² total; per-residue (Å²): 121,66,68,67,54,51,54,52,52,51,56,49,51,52,50,53,51,51,50,52,51,53,51,51,54,52,52,51,52,50,52,53,50,51,53,53,49,52,55,48,52,52,53,50,53,52,53,51,50,55,51,51,52,51,50,53,53,50,51,53,52,51,54,56,50,50,51,53,49,52,53,50,53,50,52,50,52,52,52,53,51,53,49,56,49,52,56,50,50,56,54,48,55,54,46,52,55,51,49,53,51,52,50,51,52,51,48,51,54,50,50,52,54,50,44,54,53,51,52,53,50,38,58,75,66,70,55,60,79,87,38,70,76,56,64,51,64,76,62,80,73,80,69,79,86,69,78,70,65,79,75,61,63,65,60,58,53,53,55,53,54,49,54,58,54,58,52,56,61,58,60,62,66,70,60,75,80,70,86,82,86,84,88,82,91,80,90,82,89,83,81,89,80,83,84,83,86,135

Secondary structure (DSSP, 8-state):
-HHHHHHHHHHHHHHHHHHHHHHHHHHHHHHHHHHHHHHHHHHHHHHHHHHHHHHHHHHHHHHHHHHHHHHHHHHHHHHHHHHHHHHHHHHHHHHHHHHHHHHHHHHHHHHHHHHHHHHHHHHHTT--TTSHHHHGGGSPPPPP--------THHHHHHHHHHHHHHHHHHTTTSTTS--------------------

pLDDT: mean 79.07, std 21.65, range [34.78, 98.56]